Protein AF-A0A7C4Q946-F1 (afdb_monomer)

Sequence (210 aa):
MPNLNFHLSLATLIPDFIYQFLSNDLIDQNIFTCFELEDVRDAVSKLKIEELKNINKFLMIENTSLENEQNEDFMEKLDNSLMEIDNEYYHRYTPGELRFIFEEIINNIDIIYDAFKNETGLNLTLNIGFKFKDNLEANMIIEFMNKYETFEHLENAFILPIENYFVSDNIIARVYFSYIQENFSKYENIFNQIFDIINLKHNKNDSLQN

Mean predicted aligned error: 8.41 Å

Solvent-accessible surface area (backbone atoms only — not comparable to full-atom values): 12074 Å² total; per-residue (Å²): 126,70,78,65,85,53,71,40,68,43,40,77,47,49,26,61,48,49,26,60,56,51,65,31,92,64,3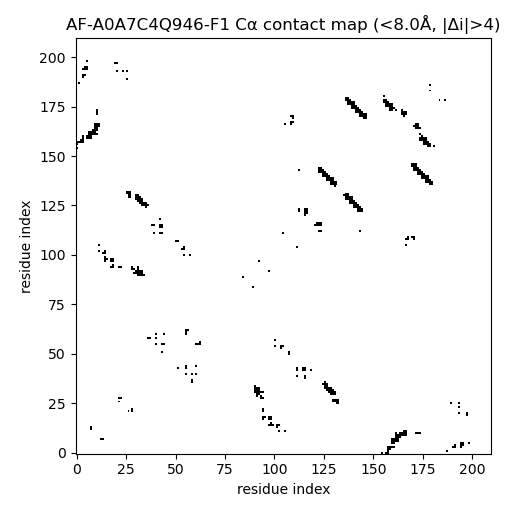8,39,68,88,46,30,33,49,71,46,56,55,56,49,39,62,33,49,68,78,55,93,48,77,92,45,47,66,58,35,57,75,62,64,48,87,64,86,80,80,91,80,93,82,57,57,83,61,47,50,55,50,50,61,60,56,74,71,63,56,93,88,48,90,55,65,47,47,44,68,55,52,19,50,55,45,44,56,43,57,78,40,34,74,61,52,42,51,36,31,27,72,71,70,74,44,69,48,58,42,46,39,38,37,34,34,71,89,72,52,61,39,31,44,35,42,39,43,41,53,67,90,61,78,81,78,88,70,91,71,42,47,55,55,48,50,77,36,30,55,61,50,101,54,34,27,48,49,43,33,33,44,59,63,71,95,47,46,75,58,53,55,52,52,51,45,55,52,35,54,54,53,52,54,52,53,59,52,57,61,63,73,75,114

Nearest PDB structures (foldseek):
  4e7w-assembly1_A  TM=4.233E-01  e=7.780E-01  Mycosarcoma maydis
  1nrg-assembly1_A-2  TM=4.052E-01  e=2.816E+00  Homo sapiens
  6i21-assembly1_A  TM=2.491E-01  e=1.171E+00  Ochromonas danica
  5luv-assembly1_A  TM=3.015E-01  e=3.356E+00  Pseudomonas putida W619

Structure (mmCIF, N/CA/C/O backbone):
data_AF-A0A7C4Q946-F1
#
_entry.id   AF-A0A7C4Q946-F1
#
loop_
_atom_site.group_PDB
_atom_site.id
_atom_site.t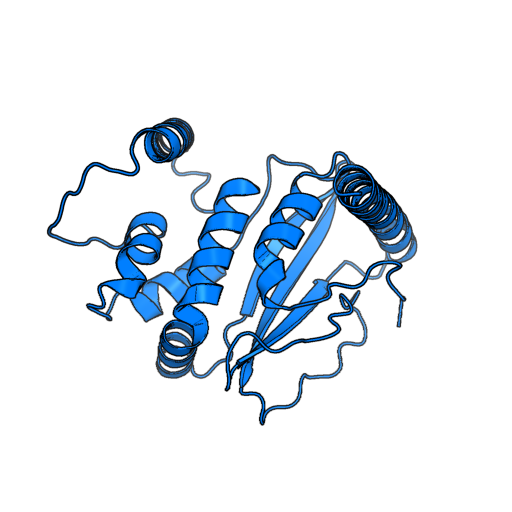ype_symbol
_atom_site.label_atom_id
_atom_site.label_alt_id
_atom_site.label_comp_id
_atom_site.label_asym_id
_atom_site.label_entity_id
_atom_site.label_seq_id
_atom_site.pdbx_PDB_ins_code
_atom_site.Cartn_x
_atom_site.Cartn_y
_atom_site.Cartn_z
_atom_site.occupancy
_atom_site.B_iso_or_equiv
_atom_site.auth_seq_id
_atom_site.auth_comp_id
_atom_site.auth_asym_id
_atom_site.auth_atom_id
_atom_site.pdbx_PDB_model_num
ATOM 1 N N . MET A 1 1 ? 1.537 -18.810 -11.468 1.00 57.38 1 MET A N 1
ATOM 2 C CA . MET A 1 1 ? 1.674 -17.400 -11.063 1.00 57.38 1 MET A CA 1
ATOM 3 C C . MET A 1 1 ? 3.141 -17.041 -11.089 1.00 57.38 1 MET A C 1
ATOM 5 O O . MET A 1 1 ? 3.935 -17.908 -10.726 1.00 57.38 1 MET A O 1
ATOM 9 N N . PRO A 1 2 ? 3.505 -15.843 -11.565 1.00 64.88 2 PRO A N 1
ATOM 10 C CA . PRO A 1 2 ? 4.877 -15.371 -11.441 1.00 64.88 2 PRO A CA 1
ATOM 11 C C . PRO A 1 2 ? 5.275 -15.363 -9.963 1.00 64.88 2 PRO A C 1
ATOM 13 O O . PRO A 1 2 ? 4.480 -14.962 -9.114 1.00 64.88 2 PRO A O 1
ATOM 16 N N . ASN A 1 3 ? 6.467 -15.867 -9.656 1.00 69.00 3 ASN A N 1
ATOM 17 C CA . ASN A 1 3 ? 6.933 -15.999 -8.282 1.00 69.00 3 ASN A CA 1
ATOM 18 C C . ASN A 1 3 ? 7.973 -14.914 -8.009 1.00 69.00 3 ASN A C 1
ATOM 20 O O . ASN A 1 3 ? 9.018 -14.894 -8.660 1.00 69.00 3 ASN A O 1
ATOM 24 N N . LEU A 1 4 ? 7.670 -14.001 -7.091 1.00 81.88 4 LEU A N 1
ATOM 25 C CA . LEU A 1 4 ? 8.597 -12.945 -6.706 1.00 81.88 4 LEU A CA 1
ATOM 26 C C . LEU A 1 4 ? 9.687 -13.524 -5.803 1.00 81.88 4 LEU A C 1
ATOM 28 O O . LEU A 1 4 ? 9.398 -14.254 -4.857 1.00 81.88 4 LEU A O 1
ATOM 32 N N . ASN A 1 5 ? 10.946 -13.171 -6.059 1.00 83.06 5 ASN A N 1
ATOM 33 C CA . ASN A 1 5 ? 12.078 -13.580 -5.222 1.00 83.06 5 ASN A CA 1
ATOM 34 C C . ASN A 1 5 ? 12.198 -12.725 -3.942 1.00 83.06 5 ASN A C 1
ATOM 36 O O . ASN A 1 5 ? 13.280 -12.287 -3.568 1.00 83.06 5 ASN A O 1
ATOM 40 N N . PHE A 1 6 ? 11.081 -12.415 -3.291 1.00 88.75 6 PHE A N 1
ATOM 41 C CA . PHE A 1 6 ? 11.032 -11.606 -2.077 1.00 88.75 6 PHE A CA 1
ATOM 42 C C . PHE A 1 6 ? 9.830 -12.030 -1.244 1.00 88.75 6 PHE A C 1
ATOM 44 O O . PHE A 1 6 ? 8.771 -12.316 -1.796 1.00 88.75 6 PHE A O 1
ATOM 51 N N . HIS A 1 7 ? 10.007 -12.070 0.072 1.00 90.44 7 HIS A N 1
ATOM 52 C CA . HIS A 1 7 ? 8.948 -12.378 1.024 1.00 90.44 7 HIS A CA 1
ATOM 53 C C . HIS A 1 7 ? 8.958 -11.311 2.109 1.00 90.44 7 HIS A C 1
ATOM 55 O O . HIS A 1 7 ? 10.014 -10.966 2.640 1.00 90.44 7 HIS A O 1
ATOM 61 N N . LEU A 1 8 ? 7.780 -10.800 2.442 1.00 93.69 8 LEU A N 1
ATOM 62 C CA . LEU A 1 8 ? 7.595 -9.924 3.584 1.00 93.69 8 LEU A CA 1
ATOM 63 C C . LEU A 1 8 ? 7.238 -10.783 4.801 1.00 93.69 8 LEU A C 1
ATOM 65 O O . LEU A 1 8 ? 6.306 -11.581 4.744 1.00 93.69 8 LEU A O 1
ATOM 69 N N . SER A 1 9 ? 7.958 -10.640 5.910 1.00 94.88 9 SER A N 1
ATOM 70 C CA . SER A 1 9 ? 7.709 -11.476 7.093 1.00 94.88 9 SER A CA 1
ATOM 71 C C . SER A 1 9 ? 6.379 -11.142 7.778 1.00 94.88 9 SER A C 1
ATOM 73 O O . SER A 1 9 ? 5.633 -12.043 8.157 1.00 94.88 9 SER A O 1
ATOM 75 N N . LEU A 1 10 ? 6.050 -9.854 7.908 1.00 96.69 10 LEU A N 1
ATOM 76 C CA . LEU A 1 10 ? 4.847 -9.366 8.587 1.00 96.69 10 LEU A CA 1
ATOM 77 C C . LEU A 1 10 ? 4.125 -8.323 7.728 1.00 96.69 10 LEU A C 1
ATOM 79 O O . LEU A 1 10 ? 4.765 -7.431 7.172 1.00 96.69 10 LEU A O 1
ATOM 83 N N . ALA A 1 11 ? 2.793 -8.359 7.692 1.00 97.12 11 ALA A N 1
ATOM 84 C CA . ALA A 1 11 ? 1.991 -7.332 7.025 1.00 97.12 11 ALA A CA 1
ATOM 85 C C . ALA A 1 11 ? 2.174 -5.932 7.635 1.00 97.12 11 ALA A C 1
ATOM 87 O O . ALA A 1 11 ? 2.061 -4.931 6.936 1.00 97.12 11 ALA A O 1
ATOM 88 N N . THR A 1 12 ? 2.539 -5.832 8.912 1.00 96.81 12 THR A N 1
ATOM 89 C CA . THR A 1 12 ? 2.853 -4.542 9.546 1.00 96.81 12 THR A CA 1
ATOM 90 C C . THR A 1 12 ? 4.097 -3.861 8.958 1.00 96.81 12 THR A C 1
ATOM 92 O O . THR A 1 12 ? 4.294 -2.673 9.181 1.00 96.81 12 THR A O 1
ATOM 95 N N . LEU A 1 13 ? 4.910 -4.572 8.162 1.00 97.44 13 LEU A N 1
ATOM 96 C CA . LEU A 1 13 ? 6.072 -4.026 7.446 1.00 97.44 13 LEU A CA 1
ATOM 97 C C . LEU A 1 13 ? 5.736 -3.495 6.041 1.00 97.44 13 LEU A C 1
ATOM 99 O O . LEU A 1 13 ? 6.635 -3.047 5.328 1.00 97.44 13 LEU A O 1
ATOM 103 N N . ILE A 1 14 ? 4.465 -3.523 5.625 1.00 98.12 14 ILE A N 1
ATOM 104 C CA . ILE A 1 14 ? 4.016 -2.941 4.350 1.00 98.12 14 ILE A CA 1
ATOM 105 C C . ILE A 1 14 ? 4.476 -1.477 4.171 1.00 98.12 14 ILE A C 1
ATOM 107 O O . ILE A 1 14 ? 4.950 -1.166 3.079 1.00 98.12 14 ILE A O 1
ATOM 111 N N . PRO A 1 15 ? 4.431 -0.583 5.183 1.00 97.62 15 PRO A N 1
ATOM 112 C CA . PRO A 1 15 ? 4.873 0.804 5.016 1.00 97.62 15 PRO A CA 1
ATOM 113 C C . PRO A 1 15 ? 6.357 0.913 4.648 1.00 97.62 15 PRO A C 1
ATOM 115 O O . PRO A 1 15 ? 6.732 1.637 3.722 1.00 97.62 15 PRO A O 1
ATOM 118 N N . ASP A 1 16 ? 7.214 0.146 5.325 1.00 95.75 16 ASP A N 1
ATOM 119 C CA . ASP A 1 16 ? 8.646 0.117 5.026 1.00 95.75 16 ASP A CA 1
ATOM 120 C C . ASP A 1 16 ? 8.919 -0.508 3.656 1.00 95.75 16 ASP A C 1
ATOM 122 O O . ASP A 1 16 ? 9.782 -0.030 2.918 1.00 95.75 16 ASP A O 1
ATOM 126 N N . PHE A 1 17 ? 8.160 -1.540 3.280 1.00 96.94 17 PHE A N 1
ATOM 127 C CA . PHE A 1 17 ? 8.222 -2.115 1.942 1.00 96.94 17 PHE A CA 1
ATOM 128 C C . PHE A 1 17 ? 7.865 -1.086 0.862 1.00 96.94 17 PHE A C 1
ATOM 130 O O . PHE A 1 17 ? 8.629 -0.933 -0.091 1.00 96.94 17 PHE A O 1
ATOM 137 N N . ILE A 1 18 ? 6.762 -0.345 1.026 1.00 97.25 18 ILE A N 1
ATOM 138 C CA . ILE A 1 18 ? 6.341 0.737 0.121 1.00 97.25 18 ILE A CA 1
ATOM 139 C C . ILE A 1 18 ? 7.483 1.732 -0.062 1.00 97.25 18 ILE A C 1
ATOM 141 O O . ILE A 1 18 ? 7.880 2.019 -1.192 1.00 97.25 18 ILE A O 1
ATOM 145 N N . TYR A 1 19 ? 8.067 2.204 1.041 1.00 96.00 19 TYR A N 1
ATOM 146 C CA . TYR A 1 19 ? 9.178 3.146 0.995 1.00 96.00 19 TYR A CA 1
ATOM 147 C C . TYR A 1 19 ? 10.367 2.596 0.211 1.00 96.00 19 TYR A C 1
ATOM 149 O O . TYR A 1 19 ? 10.875 3.254 -0.697 1.00 96.00 19 TYR A O 1
ATOM 157 N N . GLN A 1 20 ? 10.821 1.387 0.546 1.00 95.38 20 GLN A N 1
ATOM 158 C CA . GLN A 1 20 ? 11.989 0.776 -0.082 1.00 95.38 20 GLN A CA 1
ATOM 159 C C . GLN A 1 20 ? 11.770 0.484 -1.566 1.00 95.38 20 GLN A C 1
ATOM 161 O O . GLN A 1 20 ? 12.690 0.678 -2.365 1.00 95.38 20 GLN A O 1
ATOM 166 N N . PHE A 1 21 ? 10.568 0.028 -1.919 1.00 96.88 21 PHE A N 1
ATOM 167 C CA . PHE A 1 21 ? 10.174 -0.250 -3.287 1.00 96.88 21 PHE A CA 1
ATOM 168 C C . PHE A 1 21 ? 10.145 1.043 -4.102 1.00 96.88 21 PHE A C 1
ATOM 170 O O . PHE A 1 21 ? 10.914 1.160 -5.050 1.00 96.88 21 PHE A O 1
ATOM 177 N N . LEU A 1 22 ? 9.348 2.038 -3.696 1.00 96.12 22 LEU A N 1
ATOM 178 C CA . LEU A 1 22 ? 9.155 3.298 -4.430 1.00 96.12 22 LEU A CA 1
ATOM 179 C C . LEU A 1 22 ? 10.411 4.179 -4.473 1.00 96.12 22 LEU A C 1
ATOM 181 O O . LEU A 1 22 ? 10.602 4.941 -5.417 1.00 96.12 22 LEU A O 1
ATOM 185 N N . SER A 1 23 ? 11.307 4.037 -3.494 1.00 94.25 23 SER A N 1
ATOM 186 C CA . SER A 1 23 ? 12.607 4.722 -3.485 1.00 94.25 23 SER A CA 1
ATOM 187 C C . SER A 1 23 ? 13.662 4.045 -4.369 1.00 94.25 23 SER A C 1
ATOM 189 O O . SER A 1 23 ? 14.820 4.465 -4.372 1.00 94.25 23 SER A O 1
ATOM 191 N N . ASN A 1 24 ? 13.322 2.973 -5.088 1.00 95.12 24 ASN A N 1
ATOM 192 C CA . ASN A 1 24 ? 14.267 2.289 -5.962 1.00 95.12 24 ASN A CA 1
ATOM 193 C C . ASN A 1 24 ? 14.621 3.140 -7.194 1.00 95.12 24 ASN A C 1
ATOM 195 O O . ASN A 1 24 ? 13.765 3.789 -7.790 1.00 95.12 24 ASN A O 1
ATOM 199 N N . ASP A 1 25 ? 15.883 3.078 -7.626 1.00 93.94 25 ASP A N 1
ATOM 200 C CA . ASP A 1 25 ? 16.386 3.836 -8.775 1.00 93.94 25 ASP A CA 1
ATOM 201 C C . ASP A 1 25 ? 15.741 3.449 -10.114 1.00 93.94 25 ASP A C 1
ATOM 203 O O . ASP A 1 25 ? 15.909 4.176 -11.091 1.00 93.94 25 ASP A O 1
ATOM 207 N N . LEU A 1 26 ? 15.030 2.326 -10.202 1.00 95.50 26 LEU A N 1
ATOM 208 C CA . LEU A 1 26 ? 14.294 1.922 -11.403 1.00 95.50 26 LEU A CA 1
ATOM 209 C C . LEU A 1 26 ? 12.917 2.598 -11.521 1.00 95.50 26 LEU A C 1
ATOM 211 O O . LEU A 1 26 ? 12.301 2.549 -12.588 1.00 95.50 26 LEU A O 1
ATOM 215 N N . ILE A 1 27 ? 12.450 3.253 -10.458 1.00 95.69 27 ILE A N 1
ATOM 216 C CA . ILE A 1 27 ? 11.148 3.917 -10.385 1.00 95.69 27 ILE A CA 1
ATOM 217 C C . ILE A 1 27 ? 11.310 5.423 -10.624 1.00 95.69 27 ILE A C 1
ATOM 219 O O . ILE A 1 27 ? 12.301 6.039 -10.221 1.00 95.69 27 ILE A O 1
ATOM 223 N N . ASP A 1 28 ? 10.354 6.015 -11.337 1.00 94.00 28 ASP A N 1
ATOM 224 C CA . ASP A 1 28 ? 10.243 7.462 -11.495 1.00 94.00 28 ASP A CA 1
ATOM 225 C C . ASP A 1 28 ? 9.607 8.065 -10.238 1.00 94.00 28 ASP A C 1
ATOM 227 O O . ASP A 1 28 ? 8.410 7.933 -9.997 1.00 94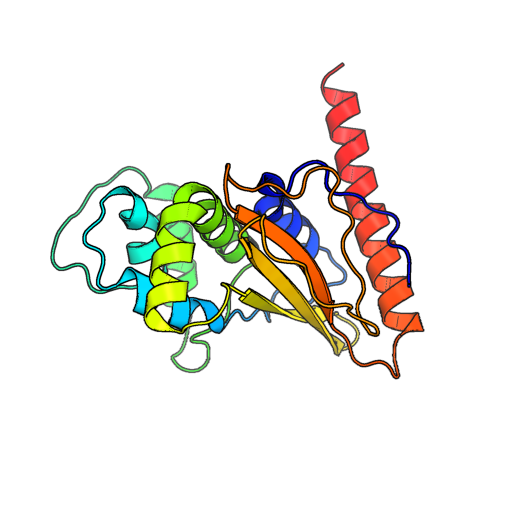.00 28 ASP A O 1
ATOM 231 N N . GLN A 1 29 ? 10.433 8.728 -9.429 1.00 88.31 29 GLN A N 1
ATOM 232 C CA 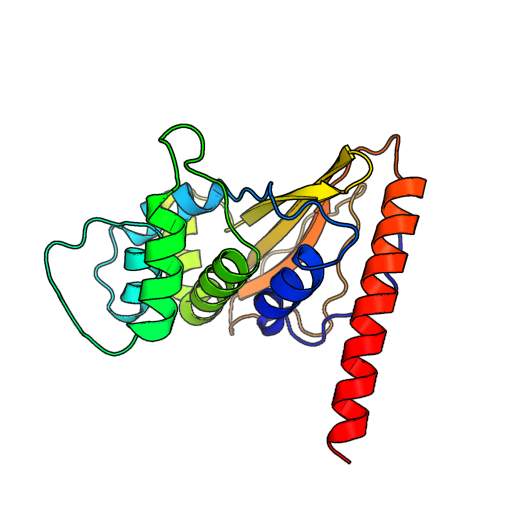. GLN A 1 29 ? 10.038 9.249 -8.119 1.00 88.31 29 GLN A CA 1
ATOM 233 C C . GLN A 1 29 ? 9.180 10.519 -8.174 1.00 88.31 29 GLN A C 1
ATOM 235 O O . GLN A 1 29 ? 8.765 11.018 -7.133 1.00 88.31 29 GLN A O 1
ATOM 240 N N . ASN A 1 30 ? 8.909 11.051 -9.368 1.00 85.56 30 ASN A N 1
ATOM 241 C CA . ASN A 1 30 ? 8.133 12.282 -9.532 1.00 85.56 30 ASN A CA 1
ATOM 242 C C . ASN A 1 30 ? 6.624 12.032 -9.681 1.00 85.56 30 ASN A C 1
ATOM 244 O O . ASN A 1 30 ? 5.854 12.987 -9.820 1.00 85.56 30 ASN A O 1
ATOM 248 N N . ILE A 1 31 ? 6.203 10.764 -9.756 1.00 87.31 31 ILE A N 1
ATOM 249 C CA . ILE A 1 31 ? 4.842 10.382 -10.140 1.00 87.31 31 ILE A CA 1
ATOM 250 C C . ILE A 1 31 ? 4.383 9.197 -9.282 1.00 87.31 31 ILE A C 1
ATOM 252 O O . ILE A 1 31 ? 4.485 8.042 -9.696 1.00 87.31 31 ILE A O 1
ATOM 256 N N . PHE A 1 32 ? 3.840 9.504 -8.103 1.00 93.19 32 PHE A N 1
ATOM 257 C CA . PHE A 1 32 ? 3.093 8.551 -7.281 1.00 93.19 32 PHE A CA 1
ATOM 258 C C . PHE A 1 32 ? 1.703 9.087 -6.994 1.00 93.19 32 PHE A C 1
ATOM 260 O O . PHE A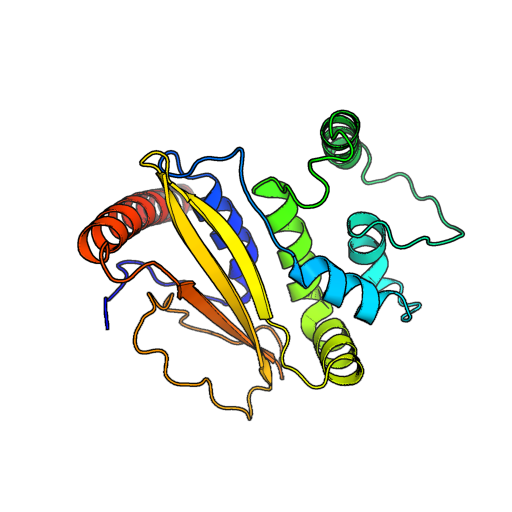 1 32 ? 1.571 10.252 -6.636 1.00 93.19 32 PHE A O 1
ATOM 267 N N . THR A 1 33 ? 0.683 8.245 -7.121 1.00 94.06 33 THR A N 1
ATOM 268 C CA . THR A 1 33 ? -0.711 8.610 -6.840 1.00 94.06 33 THR A CA 1
ATOM 269 C C . THR A 1 33 ? -1.358 7.592 -5.924 1.00 94.06 33 THR A C 1
ATOM 271 O O . THR A 1 33 ? -1.046 6.413 -6.031 1.00 94.06 33 THR A O 1
ATOM 274 N N . CYS A 1 34 ? -2.281 8.026 -5.070 1.00 94.81 34 CYS A N 1
ATOM 275 C CA . CYS A 1 34 ? -3.104 7.150 -4.235 1.00 94.81 34 CYS A CA 1
ATOM 276 C C . CYS A 1 34 ? -4.462 7.822 -4.013 1.00 94.81 34 CYS A C 1
ATOM 278 O O . CYS A 1 34 ? -4.627 8.610 -3.084 1.00 94.81 34 CYS A O 1
ATOM 280 N N . PHE A 1 35 ? -5.398 7.603 -4.935 1.00 91.56 35 PHE A N 1
ATOM 281 C CA . PHE A 1 35 ? -6.664 8.344 -4.960 1.00 91.56 35 PHE A CA 1
ATOM 282 C C . PHE A 1 35 ? -7.614 7.899 -3.847 1.00 91.56 35 PHE A C 1
ATOM 284 O O . PHE A 1 35 ? -8.362 8.709 -3.313 1.00 91.56 35 PHE A O 1
ATOM 291 N N . GLU A 1 36 ? -7.526 6.640 -3.422 1.00 94.25 36 GLU A N 1
ATOM 292 C CA . GLU A 1 36 ? -8.393 6.063 -2.390 1.00 94.25 36 GLU A CA 1
ATOM 293 C C . GLU A 1 36 ? -8.142 6.669 -0.995 1.00 94.25 36 GLU A C 1
ATOM 295 O O . GLU A 1 36 ? -8.931 6.468 -0.073 1.00 94.25 36 GLU A O 1
ATOM 300 N N . LEU A 1 37 ? -7.080 7.467 -0.823 1.00 93.69 37 LEU A N 1
ATOM 301 C CA . LEU A 1 37 ? -6.902 8.282 0.380 1.00 93.69 37 LEU A CA 1
ATOM 302 C C . LEU A 1 37 ? -7.997 9.348 0.537 1.00 93.69 37 LEU A C 1
ATOM 304 O O . LEU A 1 37 ? -8.265 9.759 1.665 1.00 93.69 37 LEU A O 1
ATOM 308 N N . GLU A 1 38 ? -8.660 9.766 -0.544 1.00 90.69 38 GLU A N 1
ATOM 309 C CA . GLU A 1 38 ? -9.851 10.619 -0.458 1.00 90.69 38 GLU A CA 1
ATOM 310 C C . GLU A 1 38 ? -11.030 9.884 0.180 1.00 90.69 38 GLU A C 1
ATOM 312 O O . GLU A 1 38 ? -11.695 10.427 1.058 1.00 90.69 38 GLU A O 1
ATOM 317 N N . ASP A 1 39 ? -11.246 8.623 -0.187 1.00 91.44 39 ASP A N 1
ATOM 318 C CA . ASP A 1 39 ? -12.301 7.807 0.410 1.00 91.44 39 ASP A CA 1
ATOM 319 C C . ASP A 1 39 ? -11.995 7.511 1.888 1.00 91.44 39 ASP A C 1
ATOM 321 O O . ASP A 1 39 ? -12.886 7.552 2.741 1.00 91.44 39 ASP A O 1
ATOM 325 N N . VAL A 1 40 ? -10.717 7.278 2.227 1.00 93.88 40 VAL A N 1
ATOM 326 C CA . VAL A 1 40 ? -10.273 7.177 3.627 1.00 93.88 40 VAL A CA 1
ATOM 327 C C . VAL A 1 40 ? -10.562 8.475 4.368 1.00 93.88 40 VAL A C 1
ATOM 329 O O . VAL A 1 40 ? -11.153 8.426 5.447 1.00 93.88 40 VAL A O 1
ATOM 332 N N . ARG A 1 41 ? -10.191 9.628 3.795 1.00 91.94 41 ARG A N 1
ATOM 333 C CA . ARG A 1 41 ? -10.453 10.955 4.367 1.00 91.94 41 ARG A CA 1
ATOM 334 C C . ARG A 1 41 ? -11.932 11.111 4.686 1.00 91.94 41 ARG A C 1
ATOM 336 O O . ARG A 1 41 ? -12.284 11.473 5.807 1.00 91.94 41 ARG A O 1
ATOM 343 N N . ASP A 1 42 ? -12.792 10.818 3.722 1.00 90.38 42 ASP A N 1
ATOM 344 C CA . ASP A 1 42 ? -14.230 11.000 3.853 1.00 90.38 42 ASP A CA 1
ATOM 345 C C . ASP A 1 42 ? -14.807 10.070 4.934 1.00 90.38 42 ASP A C 1
ATOM 347 O O . ASP A 1 42 ? -15.586 10.525 5.781 1.00 90.38 42 ASP A O 1
ATOM 351 N N . ALA A 1 43 ? -14.344 8.816 4.996 1.00 92.56 43 ALA A N 1
ATOM 352 C CA . ALA A 1 43 ? -14.732 7.848 6.020 1.00 92.56 43 ALA A CA 1
ATOM 353 C C . ALA A 1 43 ? -14.311 8.270 7.439 1.00 92.56 43 ALA A C 1
ATOM 355 O O . ALA A 1 43 ? -15.105 8.160 8.379 1.00 92.56 43 ALA A O 1
ATOM 356 N N . VAL A 1 44 ? -13.086 8.781 7.618 1.00 92.44 44 VAL A N 1
ATOM 357 C CA . VAL A 1 44 ? -12.579 9.159 8.948 1.00 92.44 44 VAL A CA 1
ATOM 358 C C . VAL A 1 44 ? -12.960 10.577 9.372 1.00 92.44 44 VAL A C 1
ATOM 360 O O . VAL A 1 44 ? -12.989 10.857 10.567 1.00 92.44 44 VAL A O 1
ATOM 363 N N . SER A 1 45 ? -13.332 11.462 8.442 1.00 87.94 45 SER A N 1
ATOM 364 C CA . SER A 1 45 ? -13.658 12.873 8.729 1.00 87.94 45 SER A CA 1
ATOM 365 C C . SER A 1 45 ? -14.796 13.058 9.736 1.00 87.94 45 SER A C 1
ATOM 367 O O . SER A 1 45 ? -14.864 14.053 10.459 1.00 87.94 45 SER A O 1
ATOM 369 N N . LYS A 1 46 ? -15.702 12.080 9.807 1.00 82.19 46 LYS A N 1
ATOM 370 C CA . LYS A 1 46 ? -16.849 12.078 10.722 1.00 82.19 46 LYS A CA 1
ATOM 371 C C . LYS A 1 46 ? -16.473 11.573 12.120 1.00 82.19 46 LYS A C 1
ATOM 373 O O . LYS A 1 46 ? -17.252 11.743 13.061 1.00 82.19 46 LYS A O 1
ATOM 378 N N . LEU A 1 47 ? -15.300 10.959 12.268 1.00 85.75 47 LEU A N 1
ATOM 379 C CA . LEU A 1 47 ? -14.819 10.364 13.506 1.00 85.75 47 LEU A CA 1
ATOM 380 C C . LEU A 1 47 ? -13.998 11.380 14.300 1.00 85.75 47 LEU A C 1
ATOM 382 O O . LEU A 1 47 ? -12.903 11.781 13.918 1.00 85.75 47 LEU A O 1
ATOM 386 N N . LYS A 1 48 ? -14.519 11.779 15.460 1.00 80.56 48 LYS A N 1
ATOM 387 C CA . LYS A 1 48 ? -13.807 12.650 16.406 1.00 80.56 48 LYS A CA 1
ATOM 388 C C . LYS A 1 48 ? -12.999 11.806 17.391 1.00 80.56 48 LYS A C 1
ATOM 390 O O . LYS A 1 48 ? -13.363 11.714 18.562 1.00 80.56 48 LYS A O 1
ATOM 395 N N . ILE A 1 49 ? -11.964 11.143 16.882 1.00 86.94 49 ILE A N 1
ATOM 396 C CA . ILE A 1 49 ? -11.112 10.197 17.616 1.00 86.94 49 ILE A CA 1
ATOM 397 C C . ILE A 1 49 ? -9.676 10.741 17.628 1.00 86.94 49 ILE A C 1
ATOM 399 O O . ILE A 1 49 ? -9.161 11.125 16.577 1.00 86.94 49 ILE A O 1
ATOM 403 N N . GLU A 1 50 ? -9.041 10.798 18.803 1.00 86.50 50 GLU A N 1
ATOM 404 C CA . GLU A 1 50 ? -7.703 11.396 18.978 1.00 86.50 50 GLU A CA 1
ATOM 405 C C . GLU A 1 50 ? -6.621 10.568 18.275 1.00 86.50 50 GLU A C 1
ATOM 407 O O . GLU A 1 50 ? -5.697 11.116 17.680 1.00 86.50 50 GLU A O 1
ATOM 412 N N . GLU A 1 51 ? -6.778 9.247 18.268 1.00 87.88 51 GLU A N 1
ATOM 413 C CA . GLU A 1 51 ? -5.888 8.291 17.612 1.00 87.88 51 GLU A CA 1
ATOM 414 C C . GLU A 1 51 ? -5.770 8.538 16.094 1.00 87.88 51 GLU A C 1
ATOM 416 O O . GLU A 1 51 ? -4.748 8.225 15.492 1.00 87.88 51 GLU A O 1
ATOM 421 N N . LEU A 1 52 ? -6.769 9.187 15.478 1.00 89.81 52 LEU A N 1
ATOM 422 C CA . LEU A 1 52 ? -6.775 9.538 14.053 1.00 89.81 52 LEU A CA 1
ATOM 423 C C . LEU A 1 52 ? -6.219 10.941 13.764 1.00 89.81 52 LEU A C 1
ATOM 425 O O . LEU A 1 52 ? -6.253 11.391 12.619 1.00 89.81 52 LEU A O 1
ATOM 429 N N . LYS A 1 53 ? -5.694 11.663 14.763 1.00 87.44 53 LYS A N 1
ATOM 430 C CA . LYS A 1 53 ? -5.223 13.051 14.607 1.00 87.44 53 LYS A CA 1
ATOM 431 C C . LYS A 1 53 ? -4.189 13.213 13.493 1.00 87.44 53 LYS A C 1
ATOM 433 O O . LYS A 1 53 ? -4.274 14.165 12.718 1.00 87.44 53 LYS A O 1
ATOM 438 N N . ASN A 1 54 ? -3.227 12.299 13.412 1.00 86.06 54 ASN A N 1
ATOM 439 C CA . ASN A 1 54 ? -2.163 12.342 12.411 1.00 86.06 54 ASN A CA 1
ATOM 440 C C . ASN A 1 54 ? -2.707 12.144 10.992 1.00 86.06 54 ASN A C 1
ATOM 442 O O . ASN A 1 54 ? -2.358 12.907 10.094 1.00 86.06 54 ASN A O 1
ATOM 446 N N . ILE A 1 55 ? -3.611 11.177 10.813 1.00 87.56 55 ILE A N 1
ATOM 447 C CA . ILE A 1 55 ? -4.300 10.914 9.542 1.00 87.56 55 ILE A CA 1
ATOM 448 C C . ILE A 1 55 ? -5.142 12.119 9.144 1.00 87.56 55 ILE A C 1
ATOM 450 O O . ILE A 1 55 ? -5.040 12.598 8.019 1.00 87.56 55 ILE A O 1
ATOM 454 N N . ASN A 1 56 ? -5.923 12.657 10.082 1.00 86.56 56 ASN A N 1
ATOM 455 C CA . ASN A 1 56 ? -6.768 13.819 9.841 1.00 86.56 56 ASN A CA 1
ATOM 456 C C . ASN A 1 56 ? -5.937 15.035 9.413 1.00 86.56 56 ASN A C 1
ATOM 458 O O . ASN A 1 56 ? -6.323 15.738 8.483 1.00 86.56 56 ASN A O 1
ATOM 462 N N . LYS A 1 57 ? -4.780 15.263 10.054 1.00 85.75 57 LYS A N 1
ATOM 463 C CA . LYS A 1 57 ? -3.848 16.329 9.667 1.00 85.75 57 LYS A CA 1
ATOM 464 C C . LYS A 1 57 ? -3.279 16.089 8.267 1.00 85.75 57 LYS A C 1
ATOM 466 O O . LYS A 1 57 ? -3.298 17.003 7.453 1.00 85.75 57 LYS A O 1
ATOM 471 N N . PHE A 1 58 ? -2.792 14.881 7.986 1.00 87.06 58 PHE A N 1
ATOM 472 C CA . PHE A 1 58 ? -2.189 14.533 6.696 1.00 87.06 58 PHE A CA 1
ATOM 473 C C . PHE A 1 58 ? -3.181 14.665 5.535 1.00 87.06 58 PHE A C 1
ATO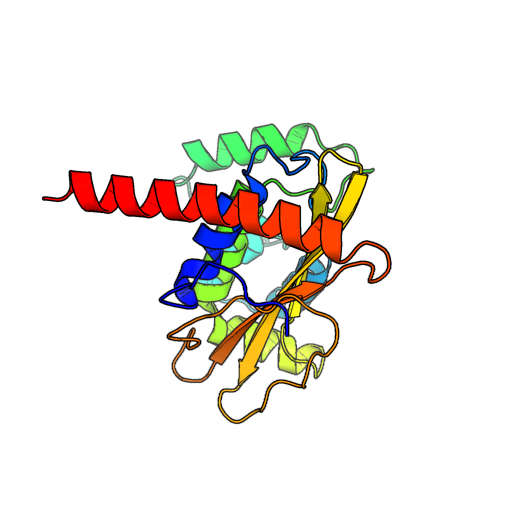M 475 O O . PHE A 1 58 ? -2.852 15.224 4.495 1.00 87.06 58 PHE A O 1
ATOM 482 N N . LEU A 1 59 ? -4.419 14.209 5.730 1.00 84.94 59 LEU A N 1
ATOM 483 C CA . LEU A 1 59 ? -5.487 14.280 4.731 1.00 84.94 59 LEU A CA 1
ATOM 484 C C . LEU A 1 59 ? -6.186 15.650 4.690 1.00 84.94 59 LEU A C 1
ATOM 486 O O . LEU A 1 59 ? -7.217 15.787 4.031 1.00 84.94 59 LEU A O 1
ATOM 490 N N . MET A 1 60 ? -5.638 16.654 5.389 1.00 82.62 60 MET A N 1
ATOM 491 C CA . MET A 1 60 ? -6.150 18.028 5.448 1.00 82.62 60 MET A CA 1
ATOM 492 C C . MET A 1 60 ? -7.637 18.099 5.820 1.00 82.62 60 MET A C 1
ATOM 494 O O . MET A 1 60 ? -8.392 18.926 5.309 1.00 82.62 60 MET A O 1
ATOM 498 N N . ILE A 1 61 ? -8.076 17.220 6.721 1.00 71.94 61 ILE A N 1
ATOM 499 C CA . ILE A 1 61 ? -9.428 17.259 7.273 1.00 71.94 61 ILE A CA 1
ATOM 500 C C . ILE A 1 61 ? -9.492 18.474 8.187 1.00 71.94 61 ILE A C 1
ATOM 502 O O . ILE A 1 61 ? -8.731 18.557 9.153 1.00 71.94 61 ILE A O 1
ATOM 506 N N . GLU A 1 62 ? -10.376 19.423 7.869 1.00 59.88 62 GLU A N 1
ATOM 507 C CA . GLU A 1 62 ? -10.554 20.662 8.628 1.00 59.88 62 GLU A CA 1
ATOM 508 C C . GLU A 1 62 ? -10.960 20.368 10.079 1.00 59.88 62 GLU A C 1
ATOM 510 O O . GLU A 1 62 ? -12.132 20.357 10.458 1.00 59.88 62 GLU A O 1
ATOM 515 N N . ASN A 1 63 ? -9.964 20.167 10.934 1.00 47.72 63 ASN A N 1
ATOM 516 C CA . ASN A 1 63 ? -10.141 20.181 12.368 1.00 47.72 63 ASN A CA 1
ATOM 517 C C . ASN A 1 63 ? -10.060 21.636 12.808 1.00 47.72 63 ASN A C 1
ATOM 519 O O . ASN A 1 63 ? -8.985 22.171 13.086 1.00 47.72 63 ASN A O 1
ATOM 523 N N . THR A 1 64 ? -11.213 22.299 12.909 1.00 39.28 64 THR A N 1
ATOM 524 C CA . THR A 1 64 ? -11.327 23.434 13.825 1.00 39.28 64 THR A CA 1
ATOM 525 C C . THR A 1 64 ? -10.806 22.970 15.185 1.00 39.28 64 THR A C 1
ATOM 527 O O . THR A 1 64 ? -11.462 22.162 15.840 1.00 39.28 64 THR A O 1
ATOM 530 N N . SER A 1 65 ? -9.642 23.499 15.577 1.00 42.41 65 SER A N 1
ATOM 531 C CA . SER A 1 65 ? -8.933 23.363 16.859 1.00 42.41 65 SER A CA 1
ATOM 532 C C . SER A 1 65 ? -8.130 22.069 17.107 1.00 42.41 65 SER A C 1
ATOM 534 O O . SER A 1 65 ? -8.690 21.037 17.453 1.00 42.41 65 SER A O 1
ATOM 536 N N . LEU A 1 66 ? -6.793 22.147 17.017 1.00 40.28 66 LEU A N 1
ATOM 537 C CA . LEU A 1 66 ? -5.876 22.229 18.175 1.00 40.28 66 LEU A CA 1
ATOM 538 C C . LEU A 1 66 ? -4.407 22.031 17.749 1.00 40.28 66 LEU A C 1
ATOM 540 O O . LEU A 1 66 ? -4.013 20.982 17.237 1.00 40.28 66 LEU A O 1
ATOM 544 N N . GLU A 1 67 ? -3.616 23.066 18.027 1.00 52.34 67 GLU A N 1
ATOM 545 C CA . GLU A 1 67 ? -2.152 23.101 18.038 1.00 52.34 67 GLU A CA 1
ATOM 546 C C . GLU A 1 67 ? -1.561 21.955 18.881 1.00 52.34 67 GLU A C 1
ATOM 548 O O . GLU A 1 67 ? -2.163 21.535 19.869 1.00 52.34 67 GLU A O 1
ATOM 553 N N . ASN A 1 68 ? -0.383 21.450 18.496 1.00 43.03 68 ASN A N 1
ATOM 554 C CA . ASN A 1 68 ? 0.668 21.050 19.439 1.00 43.03 68 ASN A CA 1
ATOM 555 C C . ASN A 1 68 ? 2.007 20.831 18.711 1.00 43.03 68 ASN A C 1
ATOM 557 O O . ASN A 1 68 ? 2.136 19.989 17.818 1.00 43.03 68 ASN A O 1
ATOM 561 N N . GLU A 1 69 ? 2.984 21.617 19.155 1.00 47.53 69 GLU A N 1
ATOM 562 C CA . GLU A 1 69 ? 4.373 21.756 18.720 1.00 47.53 69 GLU A CA 1
ATOM 563 C C . GLU A 1 69 ? 5.259 20.636 19.299 1.00 47.53 69 GLU A C 1
ATOM 565 O O . GLU A 1 69 ? 5.871 20.834 20.340 1.00 47.53 69 GLU A O 1
ATOM 570 N N . GLN A 1 70 ? 5.342 19.447 18.687 1.00 44.72 70 GLN A N 1
ATOM 571 C CA . GLN A 1 70 ? 6.470 18.512 18.945 1.00 44.72 70 GLN A CA 1
ATOM 572 C C . GLN A 1 70 ? 6.921 17.697 17.719 1.00 44.72 70 GLN A C 1
ATOM 574 O O . GLN A 1 70 ? 7.793 16.842 17.837 1.00 44.72 70 GLN A O 1
ATOM 579 N N . ASN A 1 71 ? 6.383 17.982 16.529 1.00 46.09 71 ASN A N 1
ATOM 580 C CA . ASN A 1 71 ? 6.719 17.272 15.285 1.00 46.09 71 ASN A CA 1
ATOM 581 C C . ASN A 1 71 ? 7.303 18.208 14.205 1.00 46.09 71 ASN A C 1
ATOM 583 O O . ASN A 1 71 ? 7.338 17.855 13.029 1.00 46.09 71 ASN A O 1
ATOM 587 N N . GLU A 1 72 ? 7.733 19.412 14.599 1.00 48.16 72 GLU A N 1
ATOM 588 C CA . GLU A 1 72 ? 8.055 20.523 13.694 1.00 48.16 72 GLU A CA 1
ATOM 589 C C . GLU A 1 72 ? 9.194 20.219 12.717 1.00 48.16 72 GLU A C 1
ATOM 591 O O . GLU A 1 72 ? 9.067 20.565 11.561 1.00 48.16 72 GLU A O 1
ATOM 596 N N . ASP A 1 73 ? 10.248 19.490 13.081 1.00 51.22 73 ASP A N 1
ATOM 597 C CA . ASP A 1 73 ? 11.437 19.392 12.205 1.00 51.22 73 ASP A CA 1
ATOM 598 C C . ASP A 1 73 ? 11.270 18.426 11.002 1.00 51.22 73 ASP A C 1
ATOM 600 O O . ASP A 1 73 ? 11.949 18.532 9.976 1.00 51.22 73 ASP A O 1
ATOM 604 N N . PHE A 1 74 ? 10.343 17.465 11.101 1.00 54.12 74 PHE A N 1
ATOM 605 C CA . PHE A 1 74 ? 9.917 16.637 9.961 1.00 54.12 74 PHE A CA 1
ATOM 606 C C . PHE A 1 74 ? 8.693 17.243 9.267 1.00 54.12 74 PHE A C 1
ATOM 608 O O . PHE A 1 74 ? 8.618 17.233 8.040 1.00 54.12 74 PHE A O 1
ATOM 615 N N . MET A 1 75 ? 7.769 17.827 10.036 1.00 52.47 75 MET A N 1
ATOM 616 C CA . MET A 1 75 ? 6.581 18.491 9.498 1.00 52.47 75 MET A CA 1
ATOM 617 C C . MET A 1 75 ? 6.913 19.771 8.736 1.00 52.47 75 MET A C 1
ATOM 619 O O . MET A 1 75 ? 6.245 20.054 7.764 1.00 52.47 75 MET A O 1
ATOM 623 N N . GLU A 1 76 ? 7.966 20.499 9.093 1.00 52.56 76 GLU A N 1
ATOM 624 C CA . GLU A 1 76 ? 8.447 21.673 8.360 1.00 52.56 76 GLU A CA 1
ATOM 625 C C . GLU A 1 76 ? 9.099 21.250 7.039 1.00 52.56 76 GLU A C 1
ATOM 627 O O . GLU A 1 76 ? 9.008 21.962 6.046 1.00 52.56 76 GLU A O 1
ATOM 632 N N . LYS A 1 77 ? 9.700 20.054 6.965 1.00 54.53 77 LYS A N 1
ATOM 633 C CA . LYS A 1 77 ? 10.161 19.479 5.687 1.00 54.53 77 LYS A CA 1
ATOM 634 C C . LYS A 1 77 ? 8.991 19.044 4.809 1.00 54.53 77 LYS A C 1
ATOM 636 O O . LYS A 1 77 ? 9.050 19.265 3.603 1.00 54.53 77 LYS A O 1
ATOM 641 N N . LEU A 1 78 ? 7.949 18.471 5.413 1.00 53.16 78 LEU A N 1
ATOM 642 C CA . LEU A 1 78 ? 6.704 18.114 4.736 1.00 53.16 78 LEU A CA 1
ATOM 643 C C . LEU A 1 78 ? 5.973 19.376 4.236 1.00 53.16 78 LEU A C 1
ATOM 645 O O . LEU A 1 78 ? 5.706 19.493 3.046 1.00 53.16 78 LEU A O 1
ATOM 649 N N . ASP A 1 79 ? 5.771 20.375 5.092 1.00 48.16 79 ASP A N 1
ATOM 650 C CA . ASP A 1 79 ? 5.145 21.660 4.758 1.00 48.16 79 ASP A CA 1
ATOM 651 C C . ASP A 1 79 ? 5.947 22.431 3.696 1.00 48.16 79 ASP A C 1
ATOM 653 O O . ASP A 1 79 ? 5.364 22.962 2.751 1.00 48.16 79 ASP A O 1
ATOM 657 N N . ASN A 1 80 ? 7.285 22.429 3.766 1.00 51.06 80 ASN A N 1
ATOM 658 C CA . ASN A 1 80 ? 8.127 23.027 2.724 1.00 51.06 80 ASN A CA 1
ATOM 659 C C . ASN A 1 80 ? 8.019 22.290 1.377 1.00 51.06 80 ASN A C 1
ATOM 661 O O . ASN A 1 80 ? 8.144 22.936 0.340 1.00 51.06 80 ASN A O 1
ATOM 665 N N . SER A 1 81 ? 7.761 20.976 1.361 1.00 50.00 81 SER A N 1
ATOM 666 C CA . SER A 1 81 ? 7.468 20.248 0.115 1.00 50.00 81 SER A CA 1
ATOM 667 C C . SER A 1 81 ? 6.043 20.471 -0.405 1.00 50.00 81 SER A C 1
ATOM 669 O O . SER A 1 81 ? 5.818 20.408 -1.610 1.00 50.00 81 SER A O 1
ATOM 671 N N . LEU A 1 82 ? 5.093 20.795 0.479 1.00 50.00 82 LEU A N 1
ATOM 672 C CA . LEU A 1 82 ? 3.694 21.060 0.134 1.00 50.00 82 LEU A CA 1
ATOM 673 C C . LEU A 1 82 ? 3.461 22.492 -0.385 1.00 50.00 82 LEU A C 1
ATOM 675 O O . LEU A 1 82 ? 2.524 22.715 -1.149 1.00 50.00 82 LEU A O 1
ATOM 679 N N . MET A 1 83 ? 4.316 23.463 -0.034 1.00 49.19 83 MET A N 1
ATOM 680 C CA . MET A 1 83 ? 4.211 24.851 -0.519 1.00 49.19 83 MET A CA 1
ATOM 681 C C . MET A 1 83 ? 4.508 25.027 -2.021 1.00 49.19 83 MET A C 1
ATOM 683 O O . MET A 1 83 ? 4.169 26.070 -2.580 1.00 49.19 83 MET A O 1
ATOM 687 N N . GLU A 1 84 ? 5.112 24.037 -2.686 1.00 44.22 84 GLU A N 1
ATOM 688 C CA . GLU A 1 84 ? 5.423 24.083 -4.126 1.00 44.22 84 GLU A CA 1
ATOM 689 C C . GLU A 1 84 ? 4.352 23.425 -5.018 1.00 44.22 84 GLU A C 1
ATOM 691 O O . GLU A 1 84 ? 4.483 23.420 -6.245 1.00 44.22 84 GLU A O 1
ATOM 696 N N . ILE A 1 85 ? 3.274 22.886 -4.439 1.00 45.78 85 ILE A N 1
ATOM 697 C CA . ILE A 1 85 ? 2.280 22.110 -5.186 1.00 45.78 85 ILE A CA 1
ATOM 698 C C . ILE A 1 85 ? 1.182 23.038 -5.716 1.00 45.78 85 ILE A C 1
ATOM 700 O O . ILE A 1 85 ? 0.195 23.351 -5.053 1.00 45.78 85 ILE A O 1
ATOM 704 N N . ASP A 1 86 ? 1.388 23.477 -6.957 1.00 38.16 86 ASP A N 1
ATOM 705 C CA . ASP A 1 86 ? 0.377 24.069 -7.832 1.00 38.16 86 ASP A CA 1
ATOM 706 C C . ASP A 1 86 ? -0.897 23.191 -7.848 1.00 38.16 86 ASP A C 1
ATOM 708 O O . ASP A 1 86 ? -0.808 21.960 -7.829 1.00 38.16 86 ASP A O 1
ATOM 712 N N . ASN A 1 87 ? -2.084 23.804 -7.935 1.00 46.38 87 ASN A N 1
ATOM 713 C CA . ASN A 1 87 ? -3.411 23.148 -7.913 1.00 46.38 87 ASN A CA 1
ATOM 714 C C . ASN A 1 87 ? -3.619 22.052 -8.996 1.00 46.38 87 ASN A C 1
ATOM 716 O O . ASN A 1 87 ? -4.678 21.431 -9.060 1.00 46.38 87 ASN A O 1
ATOM 720 N N . GLU A 1 88 ? -2.626 21.807 -9.852 1.00 42.91 88 GLU A N 1
ATOM 721 C CA . GLU A 1 88 ? -2.583 20.776 -10.893 1.00 42.91 88 GLU A CA 1
ATOM 722 C C . GLU A 1 88 ? -2.072 19.400 -10.391 1.00 42.91 88 GLU A C 1
ATOM 724 O O . GLU A 1 88 ? -2.150 18.414 -11.124 1.00 42.91 88 GLU A O 1
ATOM 729 N N . TYR A 1 89 ? -1.583 19.298 -9.144 1.00 50.03 89 TYR A N 1
ATOM 730 C CA . TYR A 1 89 ? -0.875 18.117 -8.610 1.00 50.03 89 TYR A CA 1
ATOM 731 C C . TYR A 1 89 ? -1.453 17.520 -7.311 1.00 50.03 89 TYR A C 1
ATOM 733 O O . TYR A 1 89 ? -0.746 16.799 -6.610 1.00 50.03 89 TYR A O 1
ATOM 741 N N . TYR A 1 90 ? -2.737 17.751 -7.016 1.00 51.81 90 TYR A N 1
ATOM 742 C CA . TYR A 1 90 ? -3.440 17.418 -5.756 1.00 51.81 90 TYR A CA 1
ATOM 743 C C . TYR A 1 90 ? -3.360 15.944 -5.261 1.00 51.81 90 TYR A C 1
ATOM 745 O O . TYR A 1 90 ? -3.799 15.643 -4.158 1.00 51.81 90 TYR A O 1
ATOM 753 N N . HIS A 1 91 ? -2.748 15.025 -6.016 1.00 64.44 91 HIS A N 1
ATOM 754 C CA . HIS A 1 91 ? -2.591 13.610 -5.644 1.00 64.44 91 HIS A CA 1
ATOM 755 C C . HIS A 1 91 ? -1.175 13.063 -5.821 1.00 64.44 91 HIS A C 1
ATOM 757 O O . HIS A 1 91 ? -1.007 11.848 -5.927 1.00 64.44 91 HIS A O 1
ATOM 763 N N . ARG A 1 92 ? -0.159 13.927 -5.927 1.00 82.25 92 ARG A N 1
ATOM 764 C CA . ARG A 1 92 ? 1.228 13.465 -5.985 1.00 82.25 92 ARG A CA 1
ATOM 765 C C . ARG A 1 92 ? 1.789 13.296 -4.586 1.00 82.25 92 ARG A C 1
ATOM 767 O O . ARG A 1 92 ? 1.812 14.248 -3.820 1.00 82.25 92 ARG A O 1
ATOM 774 N N . TYR A 1 93 ? 2.277 12.097 -4.307 1.00 88.81 93 TYR A N 1
ATOM 775 C CA . TYR A 1 93 ? 2.938 11.777 -3.049 1.00 88.81 93 TYR A CA 1
ATOM 776 C C . TYR A 1 93 ? 4.416 11.490 -3.273 1.00 88.81 93 TYR A C 1
ATOM 778 O O . TYR A 1 93 ? 4.843 11.132 -4.368 1.00 88.81 93 TYR A O 1
ATOM 786 N N . THR A 1 94 ? 5.197 11.594 -2.213 1.00 90.94 94 THR A N 1
ATOM 787 C CA . THR A 1 94 ? 6.552 11.066 -2.103 1.00 90.94 94 THR A CA 1
ATOM 788 C C . THR A 1 94 ? 6.525 9.664 -1.479 1.00 90.94 94 THR A C 1
ATOM 790 O O . THR A 1 94 ? 5.564 9.296 -0.793 1.00 90.94 94 THR A O 1
ATOM 793 N N . PRO A 1 95 ? 7.597 8.860 -1.623 1.00 92.75 95 PRO A N 1
ATOM 794 C CA . PRO A 1 95 ? 7.699 7.577 -0.928 1.00 92.75 95 PRO A CA 1
ATOM 795 C C . PRO A 1 95 ? 7.600 7.718 0.597 1.00 92.75 95 PRO A C 1
ATOM 797 O O . PRO A 1 95 ? 7.071 6.833 1.264 1.00 92.75 95 PRO A O 1
ATOM 800 N N . GLY A 1 96 ? 8.114 8.823 1.152 1.00 90.56 96 GLY A N 1
ATOM 801 C CA . GLY A 1 96 ? 8.069 9.105 2.587 1.00 90.56 96 GLY A CA 1
ATOM 802 C C . GLY A 1 96 ? 6.656 9.399 3.088 1.00 90.56 96 GLY A C 1
ATOM 803 O O . GLY A 1 96 ? 6.263 8.881 4.129 1.00 90.56 96 GLY A O 1
ATOM 804 N N . GLU A 1 97 ? 5.875 10.164 2.327 1.00 91.38 97 GLU A N 1
ATOM 805 C CA . GLU A 1 97 ? 4.465 10.435 2.631 1.00 91.38 97 GLU A CA 1
ATOM 806 C C . GLU A 1 97 ? 3.616 9.169 2.565 1.00 91.38 97 GLU A C 1
ATOM 808 O O . GLU A 1 97 ? 2.844 8.904 3.484 1.00 91.38 97 GLU A O 1
ATOM 813 N N . LEU A 1 98 ? 3.808 8.346 1.526 1.00 95.31 98 LEU A N 1
ATOM 814 C CA . LEU A 1 98 ? 3.115 7.063 1.405 1.00 95.31 98 LEU A CA 1
ATOM 815 C C . LEU A 1 98 ? 3.499 6.109 2.539 1.00 95.31 98 LEU A C 1
ATOM 817 O O . LEU A 1 98 ? 2.624 5.480 3.122 1.00 95.31 98 LEU A O 1
ATOM 821 N N . ARG A 1 99 ? 4.782 6.042 2.918 1.00 96.25 99 ARG A N 1
ATOM 822 C CA . ARG A 1 99 ? 5.215 5.289 4.105 1.00 96.25 99 ARG A CA 1
ATOM 823 C C . ARG A 1 99 ? 4.462 5.751 5.348 1.00 96.25 99 ARG A C 1
ATOM 825 O O . ARG A 1 99 ? 3.888 4.927 6.047 1.00 96.25 99 ARG A O 1
ATOM 832 N N . PHE A 1 100 ? 4.462 7.056 5.605 1.00 93.62 100 PHE A N 1
ATOM 833 C CA . PHE A 1 100 ? 3.841 7.634 6.790 1.00 93.62 100 PHE A CA 1
ATOM 834 C C . PHE A 1 100 ? 2.340 7.337 6.858 1.00 93.62 100 PHE A C 1
ATOM 836 O O . PHE A 1 100 ? 1.867 6.799 7.855 1.00 93.62 100 PHE A O 1
ATOM 843 N N . ILE A 1 101 ? 1.583 7.634 5.798 1.00 94.88 101 ILE A N 1
ATOM 844 C CA . ILE A 1 101 ? 0.129 7.454 5.841 1.00 94.88 101 ILE A CA 1
ATOM 845 C C . ILE A 1 101 ? -0.260 5.976 5.945 1.00 94.88 101 ILE A C 1
ATOM 847 O O . ILE A 1 101 ? -1.191 5.647 6.672 1.00 94.88 101 ILE A O 1
ATOM 851 N N . PHE A 1 102 ? 0.477 5.066 5.298 1.00 97.62 102 PHE A N 1
ATOM 852 C CA . PHE A 1 102 ? 0.236 3.629 5.449 1.00 97.62 102 PHE A CA 1
ATOM 853 C C . PHE A 1 102 ? 0.605 3.109 6.843 1.00 97.62 102 PHE A C 1
ATOM 855 O O . PHE A 1 102 ? -0.070 2.210 7.342 1.00 97.62 102 PHE A O 1
ATOM 862 N N . GLU A 1 103 ? 1.639 3.662 7.481 1.00 97.06 103 GLU A N 1
ATOM 863 C CA . GLU A 1 103 ? 1.994 3.357 8.872 1.00 97.06 103 GLU A CA 1
ATOM 864 C C . GLU A 1 103 ? 0.861 3.765 9.821 1.00 97.06 103 GLU A C 1
ATOM 866 O O . GLU A 1 103 ? 0.390 2.947 10.610 1.00 97.06 103 GLU A O 1
ATOM 871 N N . GLU A 1 104 ? 0.335 4.982 9.675 1.00 96.44 104 GLU A N 1
ATOM 872 C CA . GLU A 1 104 ? -0.797 5.447 10.479 1.00 96.44 104 GLU A CA 1
ATOM 873 C C . GLU A 1 104 ? -2.077 4.639 10.218 1.00 96.44 104 GLU A C 1
ATOM 875 O O . GLU A 1 104 ? -2.809 4.334 11.164 1.00 96.44 104 GLU A O 1
ATOM 880 N N . ILE A 1 105 ? -2.336 4.251 8.962 1.00 97.25 105 ILE A N 1
ATOM 881 C CA . ILE A 1 105 ? -3.473 3.392 8.605 1.00 97.25 105 ILE A CA 1
ATOM 882 C C . ILE A 1 105 ? -3.344 2.021 9.267 1.00 97.25 105 ILE A C 1
ATOM 884 O O . ILE A 1 105 ? -4.309 1.543 9.854 1.00 97.25 105 ILE A O 1
ATOM 888 N N . ILE A 1 106 ? -2.165 1.398 9.216 1.00 97.31 106 ILE A N 1
ATOM 889 C CA . ILE A 1 106 ? -1.922 0.098 9.853 1.00 97.31 106 ILE A CA 1
ATOM 890 C C . ILE A 1 106 ? -2.081 0.187 11.372 1.00 97.31 106 ILE A C 1
ATOM 892 O O . ILE A 1 106 ? -2.749 -0.663 11.961 1.00 97.31 106 ILE A O 1
ATOM 896 N N . ASN A 1 107 ? -1.534 1.229 12.000 1.00 96.25 107 ASN A N 1
ATOM 897 C CA . ASN A 1 107 ? -1.620 1.422 13.449 1.00 96.25 107 ASN A CA 1
ATOM 898 C C . ASN A 1 107 ? -3.065 1.597 13.941 1.00 96.25 107 ASN A C 1
ATOM 900 O O . ASN A 1 107 ? -3.368 1.265 15.084 1.00 96.25 107 ASN A O 1
ATOM 904 N N . ASN A 1 108 ? -3.958 2.085 13.077 1.00 96.88 108 ASN A N 1
ATOM 905 C CA . ASN A 1 108 ? -5.357 2.369 13.392 1.00 96.88 108 ASN A CA 1
ATOM 906 C C . ASN A 1 108 ? -6.338 1.524 12.562 1.00 96.88 108 ASN A C 1
ATOM 908 O O . ASN A 1 108 ? -7.497 1.913 12.376 1.00 96.88 108 ASN A O 1
ATOM 912 N N . ILE A 1 109 ? -5.887 0.375 12.047 1.00 97.62 109 ILE A N 1
ATOM 913 C CA . ILE A 1 109 ? -6.599 -0.338 10.983 1.00 97.62 109 ILE A CA 1
ATOM 914 C C . ILE A 1 109 ? -8.008 -0.767 11.381 1.00 97.62 109 ILE A C 1
ATOM 916 O O . ILE A 1 109 ? -8.912 -0.653 10.564 1.00 97.62 109 ILE A O 1
ATOM 920 N N . ASP A 1 110 ? -8.226 -1.201 12.625 1.00 96.50 110 ASP A N 1
ATOM 921 C CA . ASP A 1 110 ? -9.546 -1.660 13.073 1.00 96.50 110 ASP A CA 1
ATOM 922 C C . ASP A 1 110 ? -10.585 -0.527 13.004 1.00 96.50 110 ASP A C 1
ATOM 924 O O . ASP A 1 110 ? -11.711 -0.734 12.562 1.00 96.50 110 ASP A O 1
ATOM 928 N N . ILE A 1 111 ? -10.187 0.697 13.368 1.00 96.31 111 ILE A N 1
ATOM 929 C CA . ILE A 1 111 ? -11.064 1.873 13.334 1.00 96.31 111 ILE A CA 1
ATOM 930 C C . ILE A 1 111 ? -11.323 2.295 11.886 1.00 96.31 111 ILE A C 1
ATOM 932 O O . ILE A 1 111 ? -12.468 2.528 11.498 1.00 96.31 111 ILE A O 1
ATOM 936 N N . ILE A 1 112 ? -10.261 2.405 11.087 1.00 96.56 112 ILE A N 1
ATOM 937 C CA . ILE A 1 112 ? -10.337 2.923 9.715 1.00 96.56 112 ILE A CA 1
ATOM 938 C C . ILE A 1 112 ? -11.079 1.947 8.812 1.00 96.56 112 ILE A C 1
ATOM 940 O O . ILE A 1 112 ? -11.934 2.368 8.036 1.00 96.56 112 ILE A O 1
ATOM 944 N N . TYR A 1 113 ? -10.785 0.652 8.929 1.00 96.94 113 TYR A N 1
ATOM 945 C CA . TYR A 1 113 ? -11.448 -0.391 8.160 1.00 96.94 113 TYR A CA 1
ATOM 946 C C . TYR A 1 113 ? -12.953 -0.391 8.424 1.00 96.94 113 TYR A C 1
ATOM 948 O O . TYR A 1 113 ? -13.730 -0.341 7.473 1.00 96.94 113 TYR A O 1
ATOM 956 N N . ASP A 1 114 ? -13.374 -0.381 9.692 1.00 95.56 114 ASP A N 1
ATOM 957 C CA . ASP A 1 114 ? -14.794 -0.368 10.043 1.00 95.56 114 ASP A CA 1
ATOM 958 C C . ASP A 1 114 ? -15.482 0.913 9.556 1.00 95.56 114 ASP A C 1
ATOM 960 O O . ASP A 1 114 ? -16.583 0.857 9.005 1.00 95.56 114 ASP A O 1
ATOM 964 N N . ALA A 1 115 ? -14.837 2.072 9.708 1.00 95.44 115 ALA A N 1
ATOM 965 C CA . ALA A 1 115 ? -15.355 3.345 9.214 1.00 95.44 115 ALA A CA 1
ATOM 966 C C . ALA A 1 115 ? -15.568 3.322 7.695 1.00 95.44 115 ALA A C 1
ATOM 968 O O . ALA A 1 115 ? -16.659 3.620 7.207 1.00 95.44 115 ALA A O 1
ATOM 969 N N . PHE A 1 116 ? -14.540 2.902 6.960 1.00 96.19 116 PHE A N 1
ATOM 970 C CA . PHE A 1 116 ? -14.550 2.808 5.506 1.00 96.19 116 PHE A CA 1
ATOM 971 C C . PHE A 1 116 ? -15.591 1.805 5.012 1.00 96.19 116 PHE A C 1
ATOM 973 O O . PHE A 1 116 ? -16.374 2.106 4.109 1.00 96.19 116 PHE A O 1
ATOM 980 N N . LYS A 1 117 ? -15.643 0.620 5.628 1.00 95.00 117 LYS A N 1
ATOM 981 C CA . LYS A 1 117 ? -16.585 -0.448 5.283 1.00 95.00 117 LYS A CA 1
ATOM 982 C C . LYS A 1 117 ? -18.029 -0.022 5.527 1.00 95.00 117 LYS A C 1
ATOM 984 O O . LYS A 1 117 ? -18.894 -0.342 4.714 1.00 95.00 117 LYS A O 1
ATOM 989 N N . ASN A 1 118 ? -18.296 0.707 6.610 1.00 94.06 118 ASN A N 1
ATOM 990 C CA . ASN A 1 118 ? -19.629 1.228 6.917 1.00 94.06 118 ASN A CA 1
ATOM 991 C C . ASN A 1 118 ? -20.069 2.332 5.946 1.00 94.06 118 ASN A C 1
ATOM 993 O O . ASN A 1 118 ? -21.250 2.399 5.611 1.00 94.06 118 ASN A O 1
ATOM 997 N N . GLU A 1 119 ? -19.143 3.180 5.495 1.00 93.12 119 GLU A N 1
ATOM 998 C CA . GLU A 1 119 ? -19.440 4.267 4.555 1.00 93.12 119 GLU A CA 1
ATOM 999 C C . GLU A 1 119 ? -19.628 3.749 3.117 1.00 93.12 119 GLU A C 1
ATOM 1001 O O . GLU A 1 119 ? -20.586 4.121 2.443 1.00 93.12 119 GLU A O 1
ATOM 1006 N N . THR A 1 120 ? -18.739 2.867 2.647 1.00 92.88 120 THR A N 1
ATOM 1007 C CA . THR A 1 120 ? -18.673 2.448 1.233 1.00 92.88 120 THR A CA 1
ATOM 1008 C C . THR A 1 120 ? -19.336 1.096 0.953 1.00 92.88 120 THR A C 1
ATOM 1010 O O . THR A 1 120 ? -19.683 0.792 -0.187 1.00 92.88 120 THR A O 1
ATOM 1013 N N . GLY A 1 121 ? -19.492 0.246 1.973 1.00 93.19 121 GLY A N 1
ATOM 1014 C CA . GLY A 1 121 ? -19.867 -1.165 1.827 1.00 93.19 121 GLY A CA 1
ATOM 1015 C C . GLY A 1 121 ? -18.738 -2.075 1.316 1.00 93.19 121 GLY A C 1
ATOM 1016 O O . GLY A 1 121 ? -18.908 -3.298 1.247 1.00 93.19 121 GLY A O 1
ATOM 1017 N N . LEU A 1 122 ? -17.568 -1.524 0.985 1.00 93.19 122 LEU A N 1
ATOM 1018 C CA . LEU A 1 122 ? -16.445 -2.224 0.359 1.00 93.19 122 LEU A CA 1
ATOM 1019 C C . LEU A 1 122 ? -15.279 -2.420 1.332 1.00 93.19 122 LEU A C 1
ATOM 1021 O O . LEU A 1 122 ? -15.170 -1.738 2.346 1.00 93.19 122 LEU A O 1
ATOM 1025 N N . ASN A 1 123 ? -14.420 -3.396 1.035 1.00 95.25 123 ASN A N 1
ATOM 1026 C CA . ASN A 1 123 ? -13.179 -3.593 1.784 1.00 95.25 123 ASN A CA 1
ATOM 1027 C C . ASN A 1 123 ? -12.195 -2.466 1.463 1.00 95.25 123 ASN A C 1
ATOM 1029 O O . ASN A 1 123 ? -12.122 -2.024 0.314 1.00 95.25 123 ASN A O 1
ATOM 1033 N N . LEU A 1 124 ? -11.432 -2.023 2.464 1.00 97.12 124 LEU A N 1
ATOM 1034 C CA . LEU A 1 124 ? -10.432 -0.977 2.273 1.00 97.12 124 LEU A CA 1
ATOM 1035 C C . LEU A 1 124 ? -9.342 -1.475 1.318 1.00 97.12 124 LEU A C 1
ATOM 1037 O O . LEU A 1 124 ? -8.599 -2.401 1.635 1.00 97.12 124 LEU A O 1
ATOM 1041 N N . THR A 1 125 ? -9.252 -0.840 0.155 1.00 97.19 125 THR A N 1
ATOM 1042 C CA . THR A 1 125 ? -8.260 -1.138 -0.878 1.00 97.19 125 THR A CA 1
ATOM 1043 C C . THR A 1 125 ? -7.591 0.164 -1.271 1.00 97.19 125 THR A C 1
ATOM 1045 O O . THR A 1 125 ? -8.278 1.105 -1.645 1.00 97.19 125 THR A O 1
ATOM 1048 N N . LEU A 1 126 ? -6.267 0.225 -1.167 1.00 97.81 126 LEU A N 1
ATOM 1049 C CA . LEU A 1 126 ? -5.475 1.408 -1.489 1.00 97.81 126 LEU A CA 1
ATOM 1050 C C . LEU A 1 126 ? -4.580 1.099 -2.680 1.00 97.81 126 LEU A C 1
ATOM 1052 O O . LEU A 1 126 ? -3.841 0.108 -2.657 1.00 97.81 126 LEU A O 1
ATOM 1056 N N . ASN A 1 127 ? -4.641 1.935 -3.713 1.00 96.75 127 ASN A N 1
ATOM 1057 C CA . ASN A 1 127 ? -3.892 1.732 -4.938 1.00 96.75 127 ASN A CA 1
ATOM 1058 C C . ASN A 1 127 ? -2.834 2.822 -5.124 1.00 96.75 127 ASN A C 1
ATOM 1060 O O . ASN A 1 127 ? -3.140 3.977 -5.408 1.00 96.75 127 ASN A O 1
ATOM 1064 N N . ILE A 1 128 ? -1.568 2.422 -5.046 1.00 97.88 128 ILE A N 1
ATOM 1065 C CA . ILE A 1 128 ? -0.444 3.285 -5.376 1.00 97.88 128 ILE A CA 1
ATOM 1066 C C . ILE A 1 128 ? -0.111 3.126 -6.860 1.00 97.88 128 ILE A C 1
ATOM 1068 O O . ILE A 1 128 ? 0.540 2.158 -7.264 1.00 97.88 128 ILE A O 1
ATOM 1072 N N . GLY A 1 129 ? -0.513 4.107 -7.660 1.00 97.25 129 GLY A N 1
ATOM 1073 C CA . GLY A 1 129 ? -0.098 4.238 -9.054 1.00 97.25 129 GLY A CA 1
ATOM 1074 C C . GLY A 1 129 ? 1.326 4.777 -9.150 1.00 97.25 129 GLY A C 1
ATOM 1075 O O . GLY A 1 129 ? 1.674 5.748 -8.476 1.00 97.25 129 GLY A O 1
ATOM 1076 N N . PHE A 1 130 ? 2.162 4.151 -9.977 1.00 95.94 130 PHE A N 1
ATOM 1077 C CA . PHE A 1 130 ? 3.547 4.567 -10.184 1.00 95.94 130 PHE A CA 1
ATOM 1078 C C . PHE A 1 130 ? 4.044 4.247 -11.596 1.00 95.94 130 PHE A C 1
ATOM 1080 O O . PHE A 1 130 ? 3.436 3.491 -12.361 1.00 95.94 130 PHE A O 1
ATOM 1087 N N . LYS A 1 131 ? 5.199 4.819 -11.936 1.00 95.44 131 LYS A N 1
ATOM 1088 C CA . LYS A 1 131 ? 5.832 4.655 -13.241 1.00 95.44 131 LYS A CA 1
ATOM 1089 C C . LYS A 1 131 ? 7.292 4.240 -13.100 1.00 95.44 131 LYS A C 1
ATOM 1091 O O . LYS A 1 131 ? 8.015 4.727 -12.238 1.00 95.44 131 LYS A O 1
ATOM 1096 N N . PHE A 1 132 ? 7.741 3.341 -13.962 1.00 95.25 132 PHE A N 1
ATOM 1097 C CA . PHE A 1 132 ? 9.147 2.978 -14.105 1.00 95.25 132 PHE A CA 1
ATOM 1098 C C . PHE A 1 132 ? 9.870 3.971 -15.024 1.00 95.25 132 PHE A C 1
ATOM 1100 O O . PHE A 1 132 ? 9.268 4.578 -15.914 1.00 95.25 132 PHE A O 1
ATOM 1107 N N . LYS A 1 133 ? 11.194 4.103 -14.881 1.00 92.19 133 LYS A N 1
ATOM 1108 C CA . LYS A 1 133 ? 12.000 5.006 -15.731 1.00 92.19 133 LYS A CA 1
ATOM 1109 C C . LYS A 1 133 ? 11.972 4.655 -17.226 1.00 92.19 133 LYS A C 1
ATOM 1111 O O . LYS A 1 133 ? 12.292 5.502 -18.056 1.00 92.19 133 LYS A O 1
ATOM 1116 N N . ASP A 1 134 ? 11.580 3.435 -17.587 1.00 88.31 134 ASP A N 1
ATOM 1117 C CA . ASP A 1 134 ? 11.392 2.993 -18.975 1.00 88.31 134 ASP A CA 1
ATOM 1118 C C . ASP A 1 134 ? 9.990 3.305 -19.543 1.00 88.31 134 ASP A C 1
ATOM 1120 O O . ASP A 1 134 ? 9.668 2.920 -20.668 1.00 88.31 134 ASP A O 1
ATOM 1124 N N . ASN A 1 135 ? 9.192 4.073 -18.798 1.00 89.69 135 ASN A N 1
ATOM 1125 C CA . ASN A 1 135 ? 7.819 4.478 -19.077 1.00 89.69 135 ASN A CA 1
ATOM 1126 C C . ASN A 1 135 ? 6.741 3.396 -18.954 1.00 89.69 135 ASN A C 1
ATOM 1128 O O . ASN A 1 135 ? 5.617 3.629 -19.398 1.00 89.69 135 ASN A O 1
ATOM 1132 N N . LEU A 1 136 ? 7.034 2.253 -18.338 1.00 94.31 136 LEU A N 1
ATOM 1133 C CA . LEU A 1 136 ? 5.984 1.319 -17.945 1.00 94.31 136 LEU A CA 1
ATOM 1134 C C . LEU A 1 136 ? 5.232 1.839 -16.715 1.00 94.31 136 LEU A C 1
ATOM 1136 O O . LEU A 1 136 ? 5.841 2.315 -15.762 1.00 94.31 136 LEU A O 1
ATOM 1140 N N . GLU A 1 137 ? 3.910 1.722 -16.726 1.00 94.88 137 GLU A N 1
ATOM 1141 C CA . GLU A 1 137 ? 3.048 2.096 -15.599 1.00 94.88 137 GLU A CA 1
ATOM 1142 C C . GLU A 1 137 ? 2.562 0.843 -14.881 1.00 94.88 137 GLU A C 1
ATOM 1144 O O . GLU A 1 137 ? 2.299 -0.185 -15.510 1.00 94.88 137 GLU A O 1
ATOM 1149 N N . ALA A 1 138 ? 2.472 0.904 -13.562 1.00 95.50 138 ALA A N 1
ATOM 1150 C CA . ALA A 1 138 ? 1.965 -0.183 -12.746 1.00 95.50 138 ALA A CA 1
ATOM 1151 C C . ALA A 1 138 ? 1.295 0.374 -11.494 1.00 95.50 138 ALA A C 1
ATOM 1153 O O . ALA A 1 138 ? 1.421 1.548 -11.152 1.00 95.50 138 ALA A O 1
ATOM 1154 N N . ASN A 1 139 ? 0.578 -0.506 -10.818 1.00 96.44 139 ASN A N 1
ATOM 1155 C CA . ASN A 1 139 ? -0.133 -0.201 -9.592 1.00 96.44 139 ASN A CA 1
ATOM 1156 C C . ASN A 1 139 ? 0.324 -1.182 -8.521 1.00 96.44 139 ASN A C 1
ATOM 1158 O O . ASN A 1 139 ? 0.369 -2.387 -8.783 1.00 96.44 139 ASN A O 1
ATOM 1162 N N . MET A 1 140 ? 0.647 -0.684 -7.334 1.00 97.88 140 MET A N 1
ATOM 1163 C CA . MET A 1 140 ? 0.790 -1.489 -6.126 1.00 97.88 140 MET A CA 1
ATOM 1164 C C . MET A 1 140 ? -0.515 -1.375 -5.347 1.00 97.88 140 MET A C 1
ATOM 1166 O O . MET A 1 140 ? -0.877 -0.291 -4.904 1.00 97.88 140 MET A O 1
ATOM 1170 N N . ILE A 1 141 ? -1.212 -2.490 -5.178 1.00 98.00 141 ILE A N 1
ATOM 1171 C CA . ILE A 1 141 ? -2.499 -2.545 -4.501 1.00 98.00 141 ILE A CA 1
ATOM 1172 C C . ILE A 1 141 ? -2.308 -3.200 -3.143 1.00 98.00 141 ILE A C 1
ATOM 1174 O O . ILE A 1 141 ? -1.716 -4.278 -3.049 1.00 98.00 141 ILE A O 1
ATOM 1178 N N . ILE A 1 142 ? -2.820 -2.540 -2.109 1.00 98.25 142 ILE A N 1
ATOM 1179 C CA . ILE A 1 142 ? -2.864 -3.027 -0.739 1.00 98.25 142 ILE A CA 1
ATOM 1180 C C . ILE A 1 142 ? -4.335 -3.176 -0.363 1.00 98.25 142 ILE A C 1
ATOM 1182 O O . ILE A 1 142 ? -5.063 -2.193 -0.252 1.00 98.25 142 ILE A O 1
ATOM 1186 N N . GLU A 1 143 ? -4.770 -4.411 -0.164 1.00 97.38 143 GLU A N 1
ATOM 1187 C CA . GLU A 1 143 ? -6.116 -4.729 0.299 1.00 97.38 143 GLU A CA 1
ATOM 1188 C C . GLU A 1 143 ? -6.077 -5.106 1.771 1.00 97.38 143 GLU A C 1
ATOM 1190 O O . GLU A 1 143 ? -5.284 -5.962 2.169 1.00 97.38 143 GLU A O 1
ATOM 1195 N N . PHE A 1 144 ? -6.983 -4.533 2.552 1.00 97.62 144 PHE A N 1
ATOM 1196 C CA . PHE A 1 144 ? -7.283 -4.945 3.914 1.00 97.62 144 PHE A CA 1
ATOM 1197 C C . PHE A 1 144 ? -8.631 -5.652 3.924 1.00 97.62 144 PHE A C 1
ATOM 1199 O O . PHE A 1 144 ? -9.581 -5.204 3.283 1.00 97.62 144 PHE A O 1
ATOM 1206 N N . MET A 1 145 ? -8.727 -6.765 4.643 1.00 96.06 145 MET A N 1
ATOM 1207 C CA . MET A 1 145 ? -9.936 -7.581 4.697 1.00 96.06 145 MET A CA 1
ATOM 1208 C C . MET A 1 145 ? -10.164 -8.145 6.087 1.00 96.06 145 MET A C 1
ATOM 1210 O O . MET A 1 145 ? -9.224 -8.358 6.853 1.00 96.06 145 MET A O 1
ATOM 1214 N N . ASN A 1 146 ? -11.417 -8.466 6.393 1.00 95.31 146 ASN A N 1
ATOM 1215 C CA . ASN A 1 146 ? -11.718 -9.250 7.577 1.00 95.31 146 ASN A CA 1
ATOM 1216 C C . ASN A 1 146 ? -11.155 -10.676 7.419 1.00 95.31 146 ASN A C 1
ATOM 1218 O O . ASN A 1 146 ? -11.334 -11.308 6.381 1.00 95.31 146 ASN A O 1
ATOM 1222 N N . LYS A 1 147 ? -10.517 -11.223 8.458 1.00 94.19 147 LYS A N 1
ATOM 1223 C CA . LYS A 1 147 ? -9.876 -12.552 8.430 1.00 94.19 147 LYS A CA 1
ATOM 1224 C C . LYS A 1 147 ? -10.808 -13.722 8.096 1.00 94.19 147 LYS A C 1
ATOM 1226 O O . LYS A 1 147 ? -10.331 -14.813 7.796 1.00 94.19 147 LYS A O 1
ATOM 1231 N N . TYR A 1 148 ? -12.121 -13.535 8.233 1.00 91.69 148 TYR A N 1
ATOM 1232 C CA . TYR A 1 148 ? -13.123 -14.549 7.899 1.00 91.69 148 TYR A CA 1
ATOM 1233 C C . TYR A 1 148 ? -13.544 -14.504 6.425 1.00 91.69 148 TYR A C 1
ATOM 1235 O O . TYR A 1 148 ? -14.285 -15.378 5.974 1.00 91.69 148 TYR A O 1
ATOM 1243 N N . GLU A 1 149 ? -13.087 -13.501 5.681 1.00 89.81 149 GLU A N 1
ATOM 1244 C CA . GLU A 1 149 ? -13.291 -13.378 4.246 1.00 89.81 149 GLU A CA 1
ATOM 1245 C C . GLU A 1 149 ? -12.134 -14.032 3.482 1.00 89.81 149 GLU A C 1
ATOM 1247 O O . GLU A 1 149 ? -11.017 -14.184 3.977 1.00 89.81 149 GLU A O 1
ATOM 1252 N N . THR A 1 150 ? -12.409 -14.442 2.248 1.00 84.56 150 THR A N 1
ATOM 1253 C CA . THR A 1 150 ? -11.410 -15.037 1.360 1.00 84.56 150 THR A CA 1
ATOM 1254 C C . THR A 1 150 ? -11.049 -14.060 0.262 1.00 84.56 150 THR A C 1
ATOM 1256 O O . THR A 1 150 ? -11.937 -13.572 -0.436 1.00 84.56 150 THR A O 1
ATOM 1259 N N . PHE A 1 151 ? -9.754 -13.845 0.062 1.00 84.81 151 PHE A N 1
ATOM 1260 C CA . PHE A 1 151 ? -9.258 -13.104 -1.087 1.00 84.81 151 PHE A CA 1
ATOM 1261 C C . PHE A 1 151 ? -9.721 -13.731 -2.406 1.00 84.81 151 PHE A C 1
ATOM 1263 O O . PHE A 1 151 ? -9.648 -14.950 -2.591 1.00 84.81 151 PHE A O 1
ATOM 1270 N N . GLU A 1 152 ? -10.136 -12.889 -3.350 1.00 85.69 152 GLU A N 1
ATOM 1271 C CA . GLU A 1 152 ? -10.426 -13.337 -4.710 1.00 85.69 152 GLU A CA 1
ATOM 1272 C C . GLU A 1 152 ? -9.156 -13.824 -5.413 1.00 85.69 152 GLU A C 1
ATOM 1274 O O . GLU A 1 152 ? -8.043 -13.352 -5.155 1.00 85.69 152 GLU A O 1
ATOM 1279 N N . HIS A 1 153 ? -9.313 -14.778 -6.328 1.00 83.06 153 HIS A N 1
ATOM 1280 C CA . HIS A 1 153 ? -8.200 -15.253 -7.137 1.00 83.06 153 HIS A CA 1
ATOM 1281 C C . HIS A 1 153 ? -7.804 -14.201 -8.181 1.00 83.06 153 HIS A C 1
ATOM 1283 O O . HIS A 1 153 ? -8.640 -13.765 -8.967 1.00 83.06 153 HIS A O 1
ATOM 1289 N N . LEU A 1 154 ? -6.523 -13.826 -8.220 1.00 86.88 154 LEU A N 1
ATOM 1290 C CA . LEU A 1 154 ? -5.998 -12.837 -9.164 1.00 86.88 154 LEU A CA 1
ATOM 1291 C C . LEU A 1 154 ? -5.155 -13.520 -10.239 1.00 86.88 154 LEU A C 1
ATOM 1293 O O . LEU A 1 154 ? -4.011 -13.869 -9.981 1.00 86.88 154 LEU A O 1
ATOM 1297 N N . GLU A 1 155 ? -5.676 -13.686 -11.453 1.00 75.62 155 GLU A N 1
ATOM 1298 C CA . GLU A 1 155 ? -4.934 -14.363 -12.534 1.00 75.62 155 GLU A CA 1
ATOM 1299 C C . GLU A 1 155 ? -3.751 -13.531 -13.063 1.00 75.62 155 GLU A C 1
ATOM 1301 O O . GLU A 1 155 ? -2.725 -14.080 -13.468 1.00 75.62 155 GLU A O 1
ATOM 1306 N N . ASN A 1 156 ? -3.869 -12.201 -13.005 1.00 82.25 156 ASN A N 1
ATOM 1307 C CA . ASN A 1 156 ? -3.026 -11.264 -13.751 1.00 82.25 156 ASN A CA 1
ATOM 1308 C C . ASN A 1 156 ? -2.302 -10.265 -12.836 1.00 82.25 156 ASN A C 1
ATOM 1310 O O . ASN A 1 156 ? -2.295 -9.063 -13.093 1.00 82.25 156 ASN A O 1
ATOM 1314 N N . ALA A 1 157 ? -1.707 -10.762 -11.753 1.00 92.19 157 ALA A N 1
ATOM 1315 C CA . ALA A 1 157 ? -0.994 -9.941 -10.780 1.00 92.19 157 ALA A CA 1
ATOM 1316 C C . ALA A 1 157 ? 0.308 -10.605 -10.311 1.00 92.19 157 ALA A C 1
ATOM 1318 O O . ALA A 1 157 ? 0.418 -11.833 -10.277 1.00 92.19 157 ALA A O 1
ATOM 1319 N N . PHE A 1 158 ? 1.288 -9.789 -9.917 1.00 93.56 158 PHE A N 1
ATOM 1320 C CA . PHE A 1 158 ? 2.409 -10.260 -9.103 1.00 93.56 158 PHE A CA 1
ATOM 1321 C C . PHE A 1 158 ? 2.014 -10.117 -7.637 1.00 93.56 158 PHE A C 1
ATOM 1323 O O . PHE A 1 158 ? 1.971 -9.007 -7.115 1.00 93.56 158 PHE A O 1
ATOM 1330 N N . ILE A 1 159 ? 1.683 -11.223 -6.979 1.00 94.25 159 ILE A N 1
ATOM 1331 C CA . ILE A 1 159 ? 1.313 -11.205 -5.560 1.00 94.25 159 ILE A CA 1
ATOM 1332 C C . ILE A 1 159 ? 2.594 -11.154 -4.731 1.00 94.25 159 ILE A C 1
ATOM 1334 O O . ILE A 1 159 ? 3.477 -11.986 -4.935 1.00 94.25 159 ILE A O 1
ATOM 1338 N N . LEU A 1 160 ? 2.683 -10.198 -3.805 1.00 94.69 160 LEU A N 1
ATOM 1339 C CA . LEU A 1 160 ? 3.756 -10.134 -2.819 1.00 94.69 160 LEU A CA 1
ATOM 1340 C C . LEU A 1 160 ? 3.525 -11.233 -1.773 1.00 94.69 160 LEU A C 1
ATOM 1342 O O . LEU A 1 160 ? 2.512 -11.191 -1.071 1.00 94.69 160 LEU A O 1
ATOM 1346 N N . PRO A 1 161 ? 4.430 -12.214 -1.636 1.00 93.62 161 PRO A N 1
ATOM 1347 C CA . PRO A 1 161 ? 4.331 -13.196 -0.568 1.00 93.62 161 PRO A CA 1
ATOM 1348 C C . PRO A 1 161 ? 4.501 -12.518 0.798 1.00 93.62 161 PRO A C 1
ATOM 1350 O O . PRO A 1 161 ? 5.516 -11.862 1.039 1.00 93.62 161 PRO A O 1
ATOM 1353 N N . ILE A 1 162 ? 3.526 -12.696 1.692 1.00 94.75 162 ILE A N 1
ATOM 1354 C CA . ILE A 1 162 ? 3.591 -12.242 3.087 1.00 94.75 162 ILE A CA 1
ATOM 1355 C C . ILE A 1 162 ? 3.433 -13.466 3.991 1.00 94.75 162 ILE A C 1
ATOM 1357 O O . ILE A 1 162 ? 2.422 -14.162 3.904 1.00 94.75 162 ILE A O 1
ATOM 1361 N N . GLU A 1 163 ? 4.425 -13.753 4.834 1.00 94.50 163 GLU A N 1
ATOM 1362 C CA . GLU A 1 163 ? 4.418 -14.944 5.697 1.00 94.50 163 GLU A CA 1
ATOM 1363 C C . GLU A 1 163 ? 3.323 -14.853 6.763 1.00 94.50 163 GLU A C 1
ATOM 1365 O O . GLU A 1 163 ? 2.527 -15.780 6.929 1.00 94.50 163 GLU A O 1
ATOM 1370 N N . ASN A 1 164 ? 3.253 -13.713 7.452 1.00 95.69 164 ASN A N 1
ATOM 1371 C CA . ASN A 1 164 ? 2.172 -13.379 8.365 1.00 95.69 164 ASN A CA 1
ATOM 1372 C C . ASN A 1 164 ? 1.386 -12.177 7.836 1.00 95.69 164 ASN A C 1
ATOM 1374 O O . ASN A 1 164 ? 1.798 -11.025 7.980 1.00 95.69 164 ASN A O 1
ATOM 1378 N N . TYR A 1 165 ? 0.234 -12.460 7.240 1.00 96.19 165 TYR A N 1
ATOM 1379 C CA . TYR A 1 165 ? -0.639 -11.459 6.637 1.00 96.19 165 TYR A CA 1
ATOM 1380 C C . TYR A 1 165 ? -1.560 -10.735 7.638 1.00 96.19 165 TYR A C 1
ATOM 1382 O O . TYR A 1 165 ? -2.363 -9.908 7.217 1.00 96.19 165 TYR A O 1
ATOM 1390 N N . PHE A 1 166 ? -1.495 -11.029 8.942 1.00 97.44 166 PHE A N 1
ATOM 1391 C CA . PHE A 1 166 ? -2.305 -10.331 9.946 1.00 97.44 166 PHE A CA 1
ATOM 1392 C C . PHE A 1 166 ? -1.746 -8.935 10.235 1.00 97.44 166 PHE A C 1
ATOM 1394 O O . PHE A 1 166 ? -0.554 -8.773 10.499 1.00 97.44 166 PHE A O 1
ATOM 1401 N N . VAL A 1 167 ? -2.631 -7.940 10.209 1.00 96.62 167 VAL A N 1
ATOM 1402 C CA . VAL A 1 167 ? -2.344 -6.554 10.612 1.00 96.62 167 VAL A CA 1
ATOM 1403 C C . VAL A 1 167 ? -2.886 -6.298 12.019 1.00 96.62 167 VAL A C 1
ATOM 1405 O O . VAL A 1 167 ? -2.207 -5.688 12.838 1.00 96.62 167 VAL A O 1
ATOM 1408 N N . SER A 1 168 ? -4.076 -6.827 12.312 1.00 96.62 168 SER A N 1
ATOM 1409 C CA . SER A 1 168 ? -4.694 -6.858 13.640 1.00 96.62 168 SER A CA 1
ATOM 1410 C C . SER A 1 168 ? -5.279 -8.246 13.925 1.00 96.62 168 SER A C 1
ATOM 1412 O O . SER A 1 168 ? -5.168 -9.165 13.109 1.00 96.62 168 SER A O 1
ATOM 1414 N N . ASP A 1 169 ? -5.952 -8.410 15.066 1.00 94.81 169 ASP A N 1
ATOM 1415 C CA . ASP A 1 169 ? -6.643 -9.657 15.409 1.00 94.81 169 ASP A CA 1
ATOM 1416 C C . ASP A 1 169 ? -7.727 -10.039 14.397 1.00 94.81 169 ASP A C 1
ATOM 1418 O O . ASP A 1 169 ? -8.046 -11.224 14.270 1.00 94.81 169 ASP A O 1
ATOM 1422 N N . ASN A 1 170 ? -8.327 -9.066 13.707 1.00 95.81 170 ASN A N 1
ATOM 1423 C CA . ASN A 1 170 ? -9.458 -9.286 12.805 1.00 95.81 170 ASN A CA 1
ATOM 1424 C C . ASN A 1 170 ? -9.173 -8.890 11.360 1.00 95.81 170 ASN A C 1
ATOM 1426 O O . ASN A 1 170 ? -9.915 -9.338 10.485 1.00 95.81 170 ASN A O 1
ATOM 1430 N N . ILE A 1 171 ? -8.125 -8.105 11.111 1.00 98.00 171 ILE A N 1
ATOM 1431 C CA . ILE A 1 171 ? -7.799 -7.594 9.785 1.00 98.00 171 ILE A CA 1
ATOM 1432 C C . ILE A 1 171 ? -6.527 -8.241 9.250 1.00 98.00 171 ILE A C 1
ATOM 14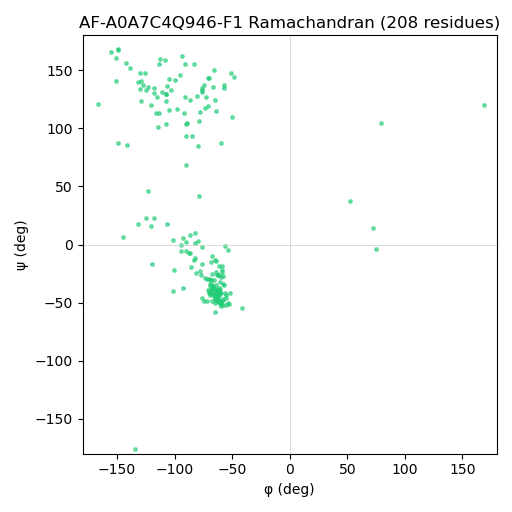34 O O . ILE A 1 171 ? -5.488 -8.302 9.912 1.00 98.00 171 ILE A O 1
ATOM 1438 N N . ILE A 1 172 ? -6.628 -8.705 8.012 1.00 97.69 172 ILE A N 1
ATOM 1439 C CA . ILE A 1 172 ? -5.536 -9.251 7.218 1.00 97.69 172 ILE A CA 1
ATOM 1440 C C . ILE A 1 172 ? -5.249 -8.331 6.037 1.00 97.69 172 ILE A C 1
ATOM 1442 O O . ILE A 1 172 ? -6.141 -7.610 5.593 1.00 97.69 172 ILE A O 1
ATOM 1446 N N . ALA A 1 173 ? -4.028 -8.378 5.510 1.00 97.81 173 ALA A N 1
ATOM 1447 C CA . ALA A 1 173 ? -3.641 -7.615 4.334 1.00 97.81 173 ALA A CA 1
ATOM 1448 C C . ALA A 1 173 ? -3.048 -8.485 3.225 1.00 97.81 173 ALA A C 1
ATOM 1450 O O . ALA A 1 173 ? -2.355 -9.475 3.471 1.00 97.81 173 ALA A O 1
ATOM 1451 N N . ARG A 1 174 ? -3.286 -8.066 1.984 1.00 96.69 174 ARG A N 1
ATOM 1452 C CA . ARG A 1 174 ? -2.662 -8.604 0.776 1.00 96.69 174 ARG A CA 1
ATOM 1453 C C . ARG A 1 174 ? -2.060 -7.459 -0.018 1.00 96.69 174 ARG A C 1
ATOM 1455 O O . ARG A 1 174 ? -2.704 -6.433 -0.203 1.00 96.69 174 ARG A O 1
ATOM 1462 N N . VAL A 1 175 ? -0.850 -7.669 -0.530 1.00 97.19 175 VAL A N 1
ATOM 1463 C CA . VAL A 1 175 ? -0.210 -6.740 -1.465 1.00 97.19 175 VAL A CA 1
ATOM 1464 C C . VAL A 1 175 ? 0.023 -7.434 -2.797 1.00 97.19 175 VAL A C 1
ATOM 1466 O O . VAL A 1 175 ? 0.482 -8.578 -2.845 1.00 97.19 175 VAL A O 1
ATOM 1469 N N . TYR A 1 176 ? -0.293 -6.759 -3.894 1.00 96.62 176 TYR A N 1
ATOM 1470 C CA . TYR A 1 176 ? -0.014 -7.254 -5.235 1.00 96.62 176 TYR A CA 1
ATOM 1471 C C . TYR A 1 176 ? 0.202 -6.116 -6.226 1.00 96.62 176 TYR A C 1
ATOM 1473 O O . TYR A 1 176 ? -0.216 -4.984 -6.005 1.00 96.62 176 TYR A O 1
ATOM 1481 N N . PHE A 1 177 ? 0.844 -6.433 -7.344 1.00 96.12 177 PHE A N 1
ATOM 1482 C CA . PHE A 1 177 ? 1.067 -5.492 -8.429 1.00 96.12 177 PHE A CA 1
ATOM 1483 C C . PHE A 1 177 ? 0.181 -5.837 -9.617 1.00 96.12 177 PHE A C 1
ATOM 1485 O O . PHE A 1 177 ? 0.266 -6.953 -10.145 1.00 96.12 177 PHE A O 1
ATOM 1492 N N . SER A 1 178 ? -0.635 -4.880 -10.057 1.00 94.06 178 SER A N 1
ATOM 1493 C CA . SER A 1 178 ? -1.327 -4.968 -11.344 1.00 94.06 178 SER A CA 1
ATOM 1494 C C . SER A 1 178 ? -0.536 -4.231 -12.423 1.00 94.06 178 SER A C 1
ATOM 1496 O O . SER A 1 178 ? 0.168 -3.252 -12.158 1.00 94.06 178 SER A O 1
ATOM 1498 N N . TYR A 1 179 ? -0.594 -4.760 -13.641 1.00 90.75 179 TYR A N 1
ATOM 1499 C CA . TYR A 1 179 ? 0.248 -4.332 -14.752 1.00 90.75 179 TYR A CA 1
ATOM 1500 C C . TYR A 1 179 ? -0.416 -4.648 -16.097 1.00 90.75 179 TYR A C 1
ATOM 1502 O O . TYR A 1 179 ? -1.351 -5.446 -16.183 1.00 90.75 179 TYR A O 1
ATOM 1510 N N . ILE A 1 180 ? 0.103 -4.041 -17.164 1.00 90.12 180 ILE A N 1
ATOM 1511 C CA . ILE A 1 180 ? -0.347 -4.270 -18.541 1.00 90.12 180 ILE A CA 1
ATOM 1512 C C . ILE A 1 180 ? 0.242 -5.595 -19.055 1.00 90.12 180 ILE A C 1
ATOM 1514 O O . ILE A 1 180 ? 1.462 -5.723 -19.211 1.00 90.12 180 ILE A O 1
ATOM 1518 N N . GLN A 1 181 ? -0.610 -6.591 -19.314 1.00 88.56 181 GLN A N 1
ATOM 1519 C CA . GLN A 1 181 ? -0.191 -7.975 -19.582 1.00 88.56 181 GLN A CA 1
ATOM 1520 C C . GLN A 1 181 ? 0.775 -8.128 -20.760 1.00 88.56 181 GLN A C 1
ATOM 1522 O O . GLN A 1 181 ? 1.682 -8.959 -20.713 1.00 88.56 181 GLN A O 1
ATOM 1527 N N . GLU A 1 182 ? 0.625 -7.309 -21.798 1.00 92.06 182 GLU A N 1
ATOM 1528 C CA . GLU A 1 182 ? 1.442 -7.333 -23.012 1.00 92.06 182 GLU A CA 1
ATOM 1529 C C . GLU A 1 182 ? 2.936 -7.120 -22.725 1.00 92.06 182 GLU A C 1
ATOM 1531 O O . GLU A 1 182 ? 3.787 -7.526 -23.516 1.00 92.06 182 GLU A O 1
ATOM 1536 N N . ASN A 1 183 ? 3.272 -6.510 -21.584 1.00 90.50 183 ASN A N 1
ATOM 1537 C CA . ASN A 1 183 ? 4.644 -6.248 -21.160 1.00 90.50 183 ASN A CA 1
ATOM 1538 C C . ASN A 1 183 ? 5.109 -7.159 -20.007 1.00 90.50 183 ASN A C 1
ATOM 1540 O O . ASN A 1 183 ? 6.114 -6.841 -19.371 1.00 90.50 183 ASN A O 1
ATOM 1544 N N . PHE A 1 184 ? 4.437 -8.289 -19.741 1.00 91.12 184 PHE A N 1
ATOM 1545 C CA . PHE A 1 184 ? 4.726 -9.196 -18.615 1.00 91.12 184 PHE A CA 1
ATOM 1546 C C . PHE A 1 184 ? 6.224 -9.439 -18.372 1.00 91.12 184 PHE A C 1
ATOM 1548 O O . PHE A 1 184 ? 6.720 -9.163 -17.284 1.00 91.12 184 PHE A O 1
ATOM 1555 N N . SER A 1 185 ? 6.970 -9.885 -19.390 1.00 91.25 185 SER A N 1
ATOM 1556 C CA . SER A 1 185 ? 8.396 -10.212 -19.234 1.00 91.25 185 SER A CA 1
ATOM 1557 C C . SER A 1 185 ? 9.266 -9.007 -18.861 1.00 91.25 185 SER A C 1
ATOM 1559 O O . SER A 1 185 ? 10.321 -9.178 -18.253 1.00 91.25 185 SER A O 1
ATOM 1561 N N . LYS A 1 186 ? 8.851 -7.782 -19.214 1.00 93.50 186 LYS A N 1
ATOM 1562 C CA . LYS A 1 186 ? 9.556 -6.562 -18.799 1.00 93.50 186 LYS A CA 1
ATOM 1563 C C . LYS A 1 186 ? 9.294 -6.269 -17.328 1.00 93.50 186 LYS A C 1
ATOM 1565 O O . LYS A 1 186 ? 10.254 -6.074 -16.589 1.00 93.50 186 LYS A O 1
ATOM 1570 N N . TYR A 1 187 ? 8.029 -6.307 -16.904 1.00 93.62 187 TYR A N 1
ATOM 1571 C CA . TYR A 1 187 ? 7.667 -6.132 -15.496 1.00 93.62 187 TYR A CA 1
ATOM 1572 C C . TYR A 1 187 ? 8.343 -7.178 -14.614 1.00 93.62 187 TYR A C 1
ATOM 1574 O O . TYR A 1 187 ? 8.964 -6.816 -13.625 1.00 93.62 187 TYR A O 1
ATOM 1582 N N . GLU A 1 188 ? 8.295 -8.454 -15.001 1.00 92.88 188 GLU A N 1
ATOM 1583 C CA . GLU A 1 188 ? 8.941 -9.545 -14.265 1.00 92.88 188 GLU A CA 1
ATOM 1584 C C . GLU A 1 188 ? 10.441 -9.286 -14.070 1.00 92.88 188 GLU A C 1
ATOM 1586 O O . GLU A 1 188 ? 10.960 -9.414 -12.962 1.00 92.88 188 GLU A O 1
ATOM 1591 N N . ASN A 1 189 ? 11.141 -8.862 -15.126 1.00 92.75 189 ASN A N 1
ATOM 1592 C CA . ASN A 1 189 ? 12.563 -8.539 -15.047 1.00 92.75 189 ASN A CA 1
ATOM 1593 C C . ASN A 1 189 ? 12.832 -7.344 -14.113 1.00 92.75 189 ASN A C 1
ATOM 1595 O O . ASN A 1 189 ? 13.710 -7.419 -13.255 1.00 92.75 189 ASN A O 1
ATOM 1599 N N . ILE A 1 190 ? 12.067 -6.258 -14.246 1.00 94.00 190 ILE A N 1
ATOM 1600 C CA . ILE A 1 190 ? 12.246 -5.055 -13.422 1.00 94.00 190 ILE A CA 1
ATOM 1601 C C . ILE A 1 190 ? 11.938 -5.352 -11.951 1.00 94.00 190 ILE A C 1
ATOM 1603 O O . ILE A 1 190 ? 12.736 -5.006 -11.083 1.00 94.00 190 ILE A O 1
ATOM 1607 N N . PHE A 1 191 ? 10.827 -6.032 -11.662 1.00 94.31 191 PHE A N 1
ATOM 1608 C CA . PHE A 1 191 ? 10.464 -6.422 -10.303 1.00 94.31 191 PHE A CA 1
ATOM 1609 C C . PHE A 1 191 ? 11.554 -7.2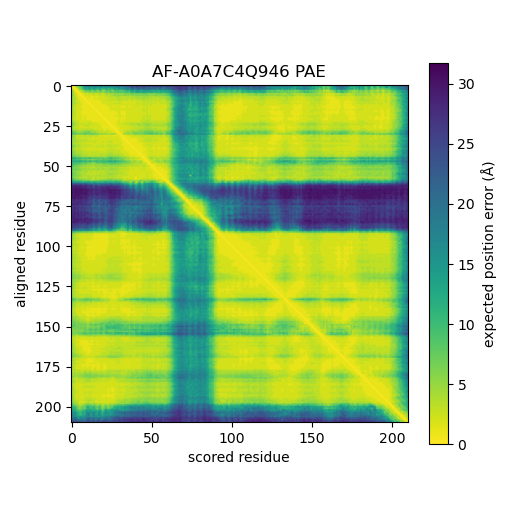81 -9.660 1.00 94.31 191 PHE A C 1
ATOM 1611 O O . PHE A 1 191 ? 11.977 -6.975 -8.549 1.00 94.31 191 PHE A O 1
ATOM 1618 N N . ASN A 1 192 ? 12.078 -8.289 -10.364 1.00 91.75 192 ASN A N 1
ATOM 1619 C CA . ASN A 1 192 ? 13.173 -9.111 -9.843 1.00 91.75 192 ASN A CA 1
ATOM 1620 C C . ASN A 1 192 ? 14.432 -8.282 -9.539 1.00 91.75 192 ASN A C 1
ATOM 1622 O O . ASN A 1 192 ? 15.013 -8.445 -8.470 1.00 91.75 192 ASN A O 1
ATOM 1626 N N . GLN A 1 193 ? 14.807 -7.332 -10.403 1.00 93.12 193 GLN A N 1
ATOM 1627 C CA . GLN A 1 193 ? 15.931 -6.425 -10.129 1.00 93.12 193 GLN A CA 1
ATOM 1628 C C . GLN A 1 193 ? 15.701 -5.565 -8.878 1.00 93.12 193 GLN A C 1
ATOM 1630 O O . GLN A 1 193 ? 16.614 -5.394 -8.069 1.00 93.12 193 GLN A O 1
ATOM 1635 N N . ILE A 1 194 ? 14.489 -5.033 -8.696 1.00 94.38 194 ILE A N 1
ATOM 1636 C CA . ILE A 1 194 ? 14.134 -4.255 -7.501 1.00 94.38 194 ILE A CA 1
ATOM 1637 C C . ILE A 1 194 ? 14.234 -5.134 -6.251 1.00 94.38 194 ILE A C 1
ATOM 1639 O O . ILE A 1 194 ? 14.857 -4.734 -5.265 1.00 94.38 194 ILE A O 1
ATOM 1643 N N . PHE A 1 195 ? 13.662 -6.336 -6.295 1.00 93.19 195 PHE A N 1
ATOM 1644 C CA . PHE A 1 195 ? 13.638 -7.258 -5.163 1.00 93.19 195 PHE A CA 1
ATOM 1645 C C . PHE A 1 195 ? 15.023 -7.781 -4.785 1.00 93.19 195 PHE A C 1
ATOM 1647 O O . PHE A 1 195 ? 15.329 -7.863 -3.596 1.00 93.19 195 PHE A O 1
ATOM 1654 N N . ASP A 1 196 ? 15.905 -8.026 -5.752 1.00 90.56 196 ASP A N 1
ATOM 1655 C CA . ASP A 1 196 ? 17.301 -8.372 -5.478 1.00 90.56 196 ASP A CA 1
ATOM 1656 C C . ASP A 1 196 ? 18.023 -7.242 -4.719 1.00 90.56 196 ASP A C 1
ATOM 1658 O O . ASP A 1 196 ? 18.748 -7.499 -3.755 1.00 90.56 196 ASP A O 1
ATOM 1662 N N . ILE A 1 197 ? 17.785 -5.976 -5.086 1.00 89.50 197 ILE A N 1
ATOM 1663 C CA . ILE A 1 197 ? 18.351 -4.811 -4.383 1.00 89.50 197 ILE A CA 1
ATOM 1664 C C . ILE A 1 197 ? 17.812 -4.714 -2.951 1.00 89.50 197 ILE A C 1
ATOM 1666 O O . ILE A 1 197 ? 18.583 -4.461 -2.021 1.00 89.50 197 ILE A O 1
ATOM 1670 N N . ILE A 1 198 ? 16.504 -4.900 -2.767 1.00 89.06 198 ILE A N 1
ATOM 1671 C CA . ILE A 1 198 ? 15.858 -4.862 -1.449 1.00 89.06 198 ILE A CA 1
ATOM 1672 C C . ILE A 1 198 ? 16.431 -5.970 -0.550 1.00 89.06 198 ILE A C 1
ATOM 1674 O O . ILE A 1 198 ? 16.916 -5.683 0.546 1.00 89.06 198 ILE A O 1
ATOM 1678 N N . ASN A 1 199 ? 16.498 -7.211 -1.040 1.00 85.62 199 ASN A N 1
ATOM 1679 C CA . ASN A 1 199 ? 17.079 -8.346 -0.315 1.00 85.62 199 ASN A CA 1
ATOM 1680 C C . ASN A 1 199 ? 18.534 -8.097 0.116 1.00 85.62 199 ASN A C 1
ATOM 1682 O O . ASN A 1 199 ? 18.926 -8.420 1.239 1.00 85.62 199 ASN A O 1
ATOM 1686 N N . LEU A 1 200 ? 19.355 -7.496 -0.752 1.00 77.44 200 LEU A N 1
ATOM 1687 C CA . LEU A 1 200 ? 20.744 -7.162 -0.422 1.00 77.44 200 LEU A CA 1
ATOM 1688 C C . LEU A 1 200 ? 20.853 -6.132 0.710 1.00 77.44 200 LEU A C 1
ATOM 1690 O O . LEU A 1 200 ? 21.797 -6.201 1.502 1.00 77.44 200 LEU A O 1
ATOM 1694 N N . LYS A 1 201 ? 19.922 -5.174 0.794 1.00 71.94 201 LYS A N 1
ATOM 1695 C CA . L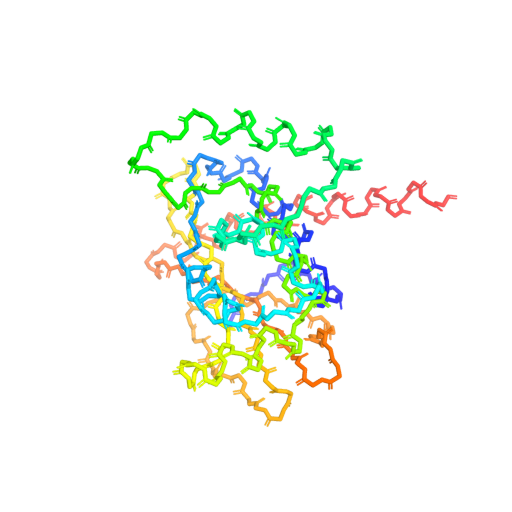YS A 1 201 ? 19.878 -4.197 1.892 1.00 71.94 201 LYS A CA 1
ATOM 1696 C C . LYS A 1 201 ? 19.510 -4.870 3.215 1.00 71.94 201 LYS A C 1
ATOM 1698 O O . LYS A 1 201 ? 20.168 -4.593 4.215 1.00 71.94 201 LYS A O 1
ATOM 1703 N N . HIS A 1 202 ? 18.545 -5.790 3.205 1.00 65.94 202 HIS A N 1
ATOM 1704 C CA . HIS A 1 202 ? 18.164 -6.561 4.393 1.00 65.94 202 HIS A CA 1
ATOM 1705 C C . HIS A 1 202 ? 19.331 -7.398 4.938 1.00 65.94 202 HIS A C 1
ATOM 1707 O O . HIS A 1 202 ? 19.731 -7.212 6.085 1.00 65.94 202 HIS A O 1
ATOM 1713 N N . ASN A 1 203 ? 19.988 -8.192 4.087 1.00 62.00 203 ASN A N 1
ATOM 1714 C CA . ASN A 1 203 ? 21.114 -9.039 4.504 1.00 62.00 203 ASN A CA 1
ATOM 1715 C C . ASN A 1 203 ? 22.305 -8.247 5.078 1.00 62.00 203 ASN A C 1
ATOM 1717 O O . ASN A 1 203 ? 23.020 -8.732 5.956 1.00 62.00 203 ASN A O 1
ATOM 1721 N N . LYS A 1 204 ? 22.547 -7.022 4.589 1.00 60.41 204 LYS A N 1
ATOM 1722 C CA . LYS A 1 204 ? 23.599 -6.153 5.137 1.00 60.41 204 LYS A CA 1
ATOM 1723 C C . LYS A 1 204 ? 23.256 -5.639 6.533 1.00 60.41 204 LYS A C 1
ATOM 1725 O O . LYS A 1 204 ? 24.147 -5.593 7.379 1.00 60.41 204 LYS A O 1
ATOM 1730 N N . ASN A 1 205 ? 22.000 -5.282 6.782 1.00 56.47 205 ASN A N 1
ATOM 1731 C CA . ASN A 1 205 ? 21.568 -4.794 8.091 1.00 56.47 205 ASN A CA 1
ATOM 1732 C C . ASN A 1 205 ? 21.641 -5.898 9.158 1.00 56.47 205 ASN A C 1
ATOM 1734 O O . ASN A 1 205 ? 22.126 -5.633 10.256 1.00 56.47 205 ASN A O 1
ATOM 1738 N N . ASP A 1 206 ? 21.303 -7.140 8.806 1.00 53.28 206 ASP A N 1
ATOM 1739 C CA . ASP A 1 206 ? 21.413 -8.291 9.716 1.00 53.28 206 ASP A CA 1
ATOM 1740 C C . ASP A 1 206 ? 22.877 -8.649 10.039 1.00 53.28 206 ASP A C 1
ATOM 1742 O O . ASP A 1 206 ? 23.202 -9.104 11.136 1.00 53.28 206 ASP A O 1
ATOM 1746 N N . SER A 1 207 ? 23.798 -8.398 9.102 1.00 48.59 207 SER A N 1
ATOM 1747 C CA . SER A 1 207 ? 25.236 -8.628 9.307 1.00 48.59 207 SER A CA 1
ATOM 1748 C C . SER A 1 207 ? 25.934 -7.577 10.179 1.00 48.59 207 SER A C 1
ATOM 1750 O O . SER A 1 207 ? 27.032 -7.830 10.661 1.00 48.59 207 SER A O 1
ATOM 1752 N N . LEU A 1 208 ? 25.313 -6.409 10.386 1.00 47.72 208 LEU A N 1
ATOM 1753 C CA . LEU A 1 208 ? 25.839 -5.321 11.224 1.00 47.72 208 LEU A CA 1
ATOM 1754 C C . LEU A 1 208 ? 25.315 -5.368 12.670 1.00 47.72 208 LEU A C 1
ATOM 1756 O O . LEU A 1 208 ? 25.746 -4.565 13.496 1.00 47.72 208 LEU A O 1
ATOM 1760 N N . GLN A 1 209 ? 24.393 -6.286 12.973 1.00 44.28 209 GLN A N 1
ATOM 1761 C CA . GLN A 1 209 ? 23.839 -6.506 14.314 1.00 44.28 209 GLN A CA 1
ATOM 1762 C C . GLN A 1 209 ? 24.441 -7.727 15.039 1.00 44.28 209 GLN A C 1
ATOM 1764 O O . GLN A 1 209 ? 24.022 -8.031 16.155 1.00 44.28 209 GLN A O 1
ATOM 1769 N N . ASN A 1 210 ? 25.435 -8.394 14.436 1.00 39.12 210 ASN A N 1
ATOM 1770 C CA . ASN A 1 210 ? 26.232 -9.477 15.034 1.00 39.12 210 ASN A CA 1
ATOM 1771 C C . ASN A 1 210 ? 27.690 -9.046 15.239 1.00 39.12 210 ASN A C 1
ATOM 1773 O O . ASN A 1 210 ? 28.346 -9.629 16.132 1.00 39.12 210 ASN A O 1
#

Radius of gyration: 17.75 Å; Cα contacts (8 Å, |Δi|>4): 277; chains: 1; bounding box: 46×42×42 Å

Foldseek 3Di:
DQAAPDEAAAQLCVLVVLLLLCPDPQFDQFDKFKPCLVLLQVLCLVPPDPLCVVSCVLSVNDPPDDDDPDCCPVVVVVVVVVVPDDPVPVGRDGSVSSSVNVNSCLVCVVVSQVSSCVVPVDWDKIWMWTATPVGFIKIKIKTKDFPVDDDDDDPAWAWHHYNHQDSDPTIGMTIIMHGDRVCVVVCSVVSNVSNVVVVVVVVVVVVVVD

Secondary structure (DSSP, 8-state):
----S--EEEGGGHHHHHHHHHTSTTEEEEEEE-TTHHHHHHHHHT---GGGHHHHHHTT----S----SSHHHHHHHHHHHTT--TT-TT---HHHHHHHHHHHHHTHHHHHHHHHHHHSS--EEEEEEEETTS-EEEEEEEEEETTS-PPP-TTEEEPPEEE-BSSSSEEEEEEEEE-GGGHHHHHHHHHHHHHHHHHHHHHHHHT--

pLDDT: mean 84.12, std 17.63, range [38.16, 98.25]